Protein 6LPA (pdb70)

B-factor: mean 56.48, std 9.45, range [40.67, 90.72]

Foldseek 3Di:
DKAKFFAFDDQAWEFEAAQDPVVRCVPVVVCVVVRVPQWHWYFPVRCVRYDHFDQNGWFWWWFDVLTEIDIDGPNDDDPRTTTTITRTPHHGDIDMGHYDD/DKAWFWAFDDQAFEFEAAQDVVVRCVPCVVCVVVRVPQWHKDFPVSLVRYPHADQNGWFWWWFDVLTETDIDGPVDDDPRTTTTITGTPHHGDIGIGRYDD

Secondary structure (DSSP, 8-state):
--EEEEEE-SSSEEB--BSSHHHHHHHHHHHHHTTTTTEEEEETT-GGGEES--TTSEEEEEEE--EEEEEEETT---TTEEEEEEEB---EEEEEE-EE-/-EEEEEEE-SSSEEB--BSSHHHHHHHHHHHHHTTTTTEEEEEGGGGGGEES--TTSEEEEEEE--EEEEEEETT---TTEEEEEEEB---EEEEEEEEE-

Sequence (202 aa):
NQLTLAVASDQEISAHGYPTMSDAVEHFSSSASHGFKDCRFVAFGLQDIVIGVEPSDFVVALEGDILTAYIATFGARPRCLRGWLIPSNSNYVLEEFQVIFNQLTLAVASDQEISAHGYPTMSDAVEHFSSSASHGFKDCRFVAFGLQDIVIGVEPSDFVVALEGDILTAYIATFGARPRCLRGWLIPSNSNYVLEEFQVIF

Nearest PDB structures (foldseek):
  6lpa-assembly1_B  TM=1.010E+00  e=2.151E-20  Swine acute diarrhea syndrome coronavirus
  5xbc-assembly1_A  TM=9.714E-01  e=5.596E-12  Porcine epidemic diarrhea virus
  3zbd-assembly2_B  TM=8.710E-01  e=5.212E-07  Porcine transmissible gastroenteritis coronavirus strain Purdue
  6ivd-assembly2_B  TM=8.652E-01  e=8.257E-07  Transmissible gastroenteritis virus
  6ivc-assembly4_F  TM=8.708E-01  e=3.900E-06  Transmissible gastroenteritis virus

Radius of gyration: 17.44 Å; Cα contacts (8 Å, |Δi|>4): 503; chains: 2; bounding box: 33×36×49 Å

Solvent-accessible surface area: 10096 Å² total; per-residue (Å²): 112,109,31,66,2,12,28,17,64,46,160,105,4,76,10,90,16,18,62,38,27,75,45,0,68,118,69,6,67,57,5,46,89,134,37,11,172,75,0,19,14,2,34,96,50,90,40,136,36,17,76,59,17,99,85,18,14,1,0,7,2,0,6,17,138,121,17,29,10,25,27,7,4,16,30,5,97,9,102,49,11,102,0,0,1,0,5,8,144,11,96,105,75,111,78,108,39,87,1,87,153,116,103,38,84,2,12,26,16,60,48,168,104,3,91,8,91,12,26,60,48,32,59,44,0,67,128,86,9,60,60,6,51,86,120,35,9,179,64,1,12,19,2,30,76,68,105,49,130,26,19,92,53,14,106,89,20,16,0,0,7,3,0,6,14,135,117,21,24,13,22,33,8,4,20,32,5,92,9,105,44,16,112,0,0,1,0,6,8,141,13,101,107,74,110,75,128,35,85,2,86,131

Organism: NCBI:txid2032731

Structure (mmCIF, N/CA/C/O backbone):
data_6LPA
#
_entry.id   6LPA
#
_cell.length_a   54.831
_cell.length_b   60.371
_cell.length_c   84.005
_cell.angle_alpha   90.000
_cell.angle_beta   90.000
_cell.angle_gamma   90.000
#
_symmetry.space_group_name_H-M   'P 21 21 21'
#
loop_
_entity.id
_entity.type
_entity.pdbx_description
1 polymer 'sp1 protein'
2 water water
#
loop_
_atom_site.group_PDB
_atom_site.id
_atom_site.type_symbol
_atom_site.label_atom_id
_atom_site.label_alt_id
_atom_site.label_comp_id
_atom_site.label_asym_id
_atom_site.label_entity_id
_atom_site.label_seq_id
_atom_site.pdbx_PDB_ins_code
_atom_site.Cartn_x
_atom_site.Cartn_y
_atom_site.Cartn_z
_atom_site.occupancy
_atom_site.B_iso_or_equiv
_atom_site.auth_seq_id
_atom_site.auth_comp_id
_atom_site.auth_asym_id
_atom_site.auth_atom_id
_atom_site.pdbx_PDB_model_num
ATOM 1 N N . ASN A 1 4 ? 21.163 -19.870 -16.653 1.00 77.00 3 ASN A N 1
ATOM 2 C CA . ASN A 1 4 ? 20.589 -21.038 -17.315 1.00 76.85 3 ASN A CA 1
ATOM 3 C C . ASN A 1 4 ? 20.332 -22.179 -16.314 1.00 80.39 3 ASN A C 1
ATOM 4 O O . ASN A 1 4 ? 19.941 -23.286 -16.700 1.00 83.92 3 ASN A O 1
ATOM 9 N N . GLN A 1 5 ? 20.565 -21.895 -15.028 1.00 80.67 4 GLN A N 1
ATOM 10 C CA . GLN A 1 5 ? 20.238 -22.825 -13.941 1.00 72.88 4 GLN A CA 1
ATOM 11 C C . GLN A 1 5 ? 20.211 -21.990 -12.658 1.00 71.35 4 GLN A C 1
ATOM 12 O O . GLN A 1 5 ? 21.270 -21.652 -12.125 1.00 72.10 4 GLN A O 1
ATOM 18 N N . LEU A 1 6 ? 19.004 -21.670 -12.182 1.00 66.23 5 LEU A N 1
ATOM 19 C CA . LEU A 1 6 ? 18.802 -20.656 -11.150 1.00 63.03 5 LEU A CA 1
ATOM 20 C C . LEU A 1 6 ? 18.071 -21.232 -9.944 1.00 60.38 5 LEU A C 1
ATOM 21 O O . LEU A 1 6 ? 17.072 -21.946 -10.088 1.00 56.75 5 LEU A O 1
ATOM 26 N N . THR A 1 7 ? 18.557 -20.891 -8.756 1.00 57.58 6 THR A N 1
ATOM 27 C CA . THR A 1 7 ? 17.811 -21.128 -7.532 1.00 57.09 6 THR A CA 1
ATOM 28 C C . THR A 1 7 ? 17.032 -19.857 -7.206 1.00 54.52 6 THR A C 1
ATOM 29 O O . THR A 1 7 ? 17.620 -18.787 -7.002 1.00 54.32 6 THR A O 1
ATOM 33 N N . LEU A 1 8 ? 15.711 -19.971 -7.203 1.00 50.66 7 LEU A N 1
ATOM 34 C CA . LEU A 1 8 ? 14.815 -18.853 -6.958 1.00 49.15 7 LEU A CA 1
ATOM 35 C C . LEU A 1 8 ? 14.080 -19.043 -5.642 1.00 50.65 7 LEU A C 1
ATOM 36 O O . LEU A 1 8 ? 13.789 -20.170 -5.237 1.00 49.85 7 LEU A O 1
ATOM 41 N N . ALA A 1 9 ? 13.756 -17.926 -4.994 1.00 45.06 8 ALA A N 1
ATOM 42 C CA . ALA A 1 9 ? 12.971 -17.943 -3.773 1.00 43.59 8 ALA A CA 1
ATOM 43 C C . ALA A 1 9 ? 11.488 -17.950 -4.133 1.00 49.86 8 ALA A C 1
ATOM 44 O O . ALA A 1 9 ? 10.924 -16.915 -4.503 1.00 50.86 8 ALA A O 1
ATOM 46 N N . VAL A 1 10 ? 10.857 -19.111 -4.015 1.00 48.39 9 VAL A N 1
ATOM 47 C CA . VAL A 1 10 ? 9.455 -19.277 -4.381 1.00 48.12 9 VAL A CA 1
ATOM 48 C C . VAL A 1 10 ? 8.586 -18.896 -3.194 1.00 50.08 9 VAL A C 1
ATOM 49 O O . VAL A 1 10 ? 8.758 -19.427 -2.089 1.00 44.21 9 VAL A O 1
ATOM 53 N N . ALA A 1 11 ? 7.643 -17.982 -3.422 1.00 46.76 10 ALA A N 1
ATOM 54 C CA . ALA A 1 11 ? 6.841 -17.460 -2.330 1.00 46.70 10 ALA A CA 1
ATOM 55 C C . ALA A 1 11 ? 6.038 -18.582 -1.685 1.00 45.34 10 ALA A C 1
ATOM 56 O O . ALA A 1 11 ? 5.547 -19.481 -2.369 1.00 48.49 10 ALA A O 1
ATOM 58 N N . SER A 1 12 ? 5.927 -18.539 -0.348 1.00 48.09 11 SER A N 1
ATOM 59 C CA . SER A 1 12 ? 5.156 -19.555 0.356 1.00 48.19 11 SER A CA 1
ATOM 60 C C . SER A 1 12 ? 4.174 -18.972 1.370 1.00 51.69 11 SER A C 1
ATOM 61 O O . SER A 1 12 ? 3.509 -19.744 2.070 1.00 57.28 11 SER A O 1
ATOM 64 N N . ASP A 1 13 ? 4.053 -17.654 1.483 1.00 46.70 12 ASP A N 1
ATOM 65 C CA . ASP A 1 13 ? 3.105 -17.070 2.420 1.00 55.16 12 ASP A CA 1
ATOM 66 C C . ASP A 1 13 ? 1.675 -17.087 1.868 1.00 55.25 12 ASP A C 1
ATOM 67 O O . ASP A 1 13 ? 1.443 -17.102 0.653 1.00 48.70 12 ASP A O 1
ATOM 72 N N . GLN A 1 14 ? 0.712 -17.048 2.799 1.00 56.19 13 GLN A N 1
ATOM 73 C CA . GLN A 1 14 ? -0.692 -16.828 2.444 1.00 56.93 13 GLN A CA 1
ATOM 74 C C . GLN A 1 14 ? -0.882 -15.551 1.633 1.00 57.32 13 GLN A C 1
ATOM 75 O O . GLN A 1 14 ? -1.672 -15.517 0.679 1.00 59.42 13 GLN A O 1
ATOM 81 N N . GLU A 1 15 ? -0.212 -14.477 2.035 1.00 58.75 14 GLU A N 1
ATOM 82 C CA . GLU A 1 15 ? -0.250 -13.208 1.328 1.00 59.89 14 GLU A CA 1
ATOM 83 C C . GLU A 1 15 ? 1.175 -12.768 1.045 1.00 57.20 14 GLU A C 1
ATOM 84 O O . GLU A 1 15 ? 2.077 -12.986 1.859 1.00 59.91 14 GLU A O 1
ATOM 90 N N . ILE A 1 16 ? 1.372 -12.155 -0.114 1.00 51.71 15 ILE A N 1
ATOM 91 C CA . ILE A 1 16 ? 2.689 -11.753 -0.587 1.00 58.22 15 ILE A CA 1
ATOM 92 C C . ILE A 1 16 ? 2.627 -10.247 -0.751 1.00 57.16 15 ILE A C 1
ATOM 93 O O . ILE A 1 16 ? 1.953 -9.744 -1.658 1.00 54.16 15 ILE A O 1
ATOM 98 N N . SER A 1 17 ? 3.280 -9.520 0.146 1.00 51.84 16 SER A N 1
ATOM 99 C CA . SER A 1 17 ? 3.437 -8.089 -0.064 1.00 54.93 16 SER A CA 1
ATOM 100 C C . SER A 1 17 ? 4.620 -7.841 -0.999 1.00 53.23 16 SER A C 1
ATOM 101 O O . SER A 1 17 ? 5.717 -8.365 -0.773 1.00 51.04 16 SER A O 1
ATOM 104 N N . ALA A 1 18 ? 4.396 -7.060 -2.058 1.00 51.82 17 ALA A N 1
ATOM 105 C CA . ALA A 1 18 ? 5.372 -6.933 -3.130 1.00 47.90 17 ALA A CA 1
ATOM 106 C C . ALA A 1 18 ? 5.221 -5.570 -3.789 1.00 51.97 17 ALA A C 1
ATOM 107 O O . ALA A 1 18 ? 4.360 -4.769 -3.422 1.00 54.22 17 ALA A O 1
ATOM 109 N N . HIS A 1 19 ? 6.067 -5.314 -4.779 1.00 49.21 18 HIS A N 1
ATOM 110 C CA . HIS A 1 19 ? 5.950 -4.084 -5.546 1.00 52.34 18 HIS A CA 1
ATOM 111 C C . HIS A 1 19 ? 6.578 -4.282 -6.916 1.00 51.37 18 HIS A C 1
ATOM 112 O O . HIS A 1 19 ? 7.448 -5.140 -7.093 1.00 50.58 18 HIS A O 1
ATOM 119 N N . GLY A 1 20 ? 6.119 -3.478 -7.883 1.00 49.09 19 GLY A N 1
ATOM 120 C CA . GLY A 1 20 ? 6.732 -3.389 -9.195 1.00 46.62 19 GLY A CA 1
ATOM 121 C C . GLY A 1 20 ? 7.141 -1.965 -9.533 1.00 51.76 19 GLY A C 1
ATOM 122 O O . GLY A 1 20 ? 7.220 -1.115 -8.639 1.00 54.47 19 GLY A O 1
ATOM 123 N N . TYR A 1 21 ? 7.389 -1.688 -10.811 1.00 45.00 20 TYR A N 1
ATOM 124 C CA . TYR A 1 21 ? 7.965 -0.427 -11.253 1.00 52.38 20 TYR A CA 1
ATOM 125 C C . TYR A 1 21 ? 7.088 0.229 -12.320 1.00 53.97 20 TYR A C 1
ATOM 126 O O . TYR A 1 21 ? 6.460 -0.466 -13.121 1.00 53.36 20 TYR A O 1
ATOM 135 N N . PRO A 1 22 ? 7.037 1.570 -12.345 1.00 59.23 21 PRO A N 1
ATOM 136 C CA . PRO A 1 22 ? 6.024 2.241 -13.174 1.00 55.27 21 PRO A CA 1
ATOM 137 C C . PRO A 1 22 ? 6.391 2.395 -14.643 1.00 58.10 21 PRO A C 1
ATOM 138 O O . PRO A 1 22 ? 5.477 2.549 -15.469 1.00 61.63 21 PRO A O 1
ATOM 142 N N . THR A 1 23 ? 7.670 2.371 -15.008 1.00 56.46 22 THR A N 1
ATOM 143 C CA . THR A 1 23 ? 8.063 2.502 -16.401 1.00 56.82 22 THR A CA 1
ATOM 144 C C . THR A 1 23 ? 9.112 1.461 -16.746 1.00 60.87 22 THR A C 1
ATOM 145 O O . THR A 1 23 ? 9.838 0.975 -15.874 1.00 59.23 22 THR A O 1
ATOM 149 N N . MET A 1 24 ? 9.183 1.134 -18.040 1.00 58.37 23 MET A N 1
ATOM 150 C CA . MET A 1 24 ? 10.178 0.187 -18.520 1.00 61.59 23 MET A CA 1
ATOM 151 C C . MET A 1 24 ? 11.577 0.617 -18.111 1.00 61.50 23 MET A C 1
ATOM 152 O O . MET A 1 24 ? 12.367 -0.196 -17.619 1.00 58.68 23 MET A O 1
ATOM 157 N N . SER A 1 25 ? 11.889 1.902 -18.282 1.00 62.82 24 SER A N 1
ATOM 158 C CA . SER A 1 25 ? 13.225 2.394 -17.960 1.00 62.34 24 SER A CA 1
ATOM 159 C C . SER A 1 25 ? 13.575 2.134 -16.498 1.00 59.26 24 SER A C 1
ATOM 160 O O . SER A 1 25 ? 14.673 1.661 -16.183 1.00 62.12 24 SER A O 1
ATOM 163 N N . ASP A 1 26 ? 12.646 2.437 -15.590 1.00 63.75 25 ASP A N 1
ATOM 164 C CA . ASP A 1 26 ? 12.895 2.202 -14.171 1.00 60.79 25 ASP A CA 1
ATOM 165 C C . ASP A 1 26 ? 13.008 0.710 -13.863 1.00 62.23 25 ASP A C 1
ATOM 166 O O . ASP A 1 26 ? 13.844 0.301 -13.042 1.00 57.54 25 ASP A O 1
ATOM 171 N N . ALA A 1 27 ? 12.187 -0.117 -14.523 1.00 56.93 26 ALA A N 1
ATOM 172 C CA . ALA A 1 27 ? 12.235 -1.562 -14.303 1.00 56.47 26 ALA A CA 1
ATOM 173 C C .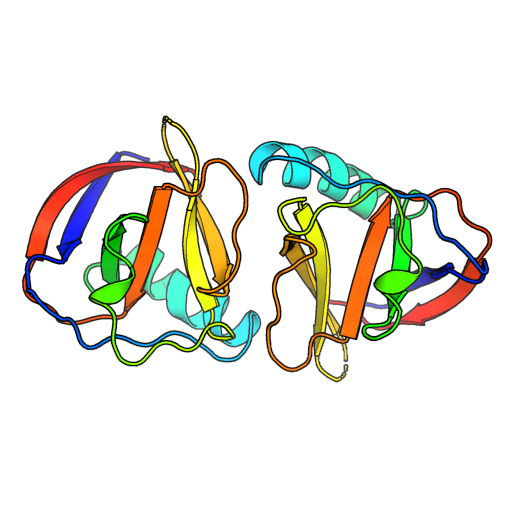 ALA A 1 27 ? 13.577 -2.148 -14.731 1.00 54.85 26 ALA A C 1
ATOM 174 O O . ALA A 1 27 ? 14.160 -2.993 -14.030 1.00 53.02 26 ALA A O 1
ATOM 176 N N . VAL A 1 28 ? 14.072 -1.733 -15.902 1.00 57.75 27 VAL A N 1
ATOM 177 C CA . VAL A 1 28 ? 15.348 -2.243 -16.398 1.00 55.69 27 VAL A CA 1
ATOM 178 C C . VAL A 1 28 ? 16.441 -2.003 -15.367 1.00 57.57 27 VAL A C 1
ATOM 179 O O . VAL A 1 28 ? 17.234 -2.897 -15.060 1.00 59.03 27 VAL A O 1
ATOM 183 N N . GLU A 1 29 ? 16.457 -0.805 -14.779 1.00 59.74 28 GLU A N 1
ATOM 184 C CA . GLU A 1 29 ? 17.499 -0.450 -13.817 1.00 62.27 28 GLU A CA 1
ATOM 185 C C . GLU A 1 29 ? 17.482 -1.376 -12.601 1.00 59.51 28 GLU A C 1
ATOM 186 O O . GLU A 1 29 ? 18.516 -1.934 -12.223 1.00 56.13 28 GLU A O 1
ATOM 192 N N . HIS A 1 30 ? 16.323 -1.542 -11.974 0.00 59.34 29 HIS A N 1
ATOM 193 C CA . HIS A 1 30 ? 16.255 -2.343 -10.755 0.00 58.46 29 HIS A CA 1
ATOM 194 C C . HIS A 1 30 ? 16.529 -3.810 -11.040 0.00 56.61 29 HIS A C 1
ATOM 195 O O . HIS A 1 30 ? 17.411 -4.424 -10.427 0.00 56.14 29 HIS A O 1
ATOM 202 N N . PHE A 1 31 ? 15.759 -4.395 -11.956 0.00 55.47 30 PHE A N 1
ATOM 203 C CA . PHE A 1 31 ? 15.894 -5.812 -12.256 0.00 54.41 30 PHE A CA 1
ATOM 204 C C . PHE A 1 31 ? 17.274 -6.150 -12.780 0.00 54.79 30 PHE A C 1
ATOM 205 O O . PHE A 1 31 ? 17.779 -7.251 -12.531 0.00 54.20 30 PHE A O 1
ATOM 213 N N . SER A 1 32 ? 17.892 -5.231 -13.518 1.00 51.76 31 SER A N 1
ATOM 214 C CA . SER A 1 32 ? 19.277 -5.445 -13.919 1.00 59.21 31 SER A CA 1
ATOM 215 C C . SER A 1 32 ? 20.152 -5.643 -12.691 1.00 54.38 31 SER A C 1
ATOM 216 O O . SER A 1 32 ? 20.926 -6.600 -12.617 1.00 52.23 31 SER A O 1
ATOM 219 N N . SER A 1 33 ? 19.997 -4.780 -11.682 1.00 54.90 32 SER A N 1
ATOM 220 C CA . SER A 1 33 ? 20.755 -5.016 -10.458 1.00 54.53 32 SER A CA 1
ATOM 221 C C . SER A 1 33 ? 20.237 -6.248 -9.730 1.00 55.26 32 SER A C 1
ATOM 222 O O . SER A 1 33 ? 21.028 -7.002 -9.143 1.00 53.66 32 SER A O 1
ATOM 225 N N . SER A 1 34 ? 18.931 -6.505 -9.799 1.00 53.03 33 SER A N 1
ATOM 226 C CA . SER A 1 34 ? 18.426 -7.699 -9.136 1.00 53.49 33 SER A CA 1
ATOM 227 C C . SER A 1 34 ? 18.967 -8.957 -9.815 1.00 53.38 33 SER A C 1
ATOM 228 O O . SER A 1 34 ? 19.326 -9.925 -9.139 1.00 52.69 33 SER A O 1
ATOM 231 N N . ALA A 1 35 ? 19.064 -8.947 -11.151 1.00 53.57 34 ALA A N 1
ATOM 232 C CA . ALA A 1 35 ? 19.606 -10.095 -11.881 1.00 53.36 34 ALA A CA 1
ATOM 233 C C . ALA A 1 35 ? 21.052 -10.375 -11.500 1.00 51.28 34 ALA A C 1
ATOM 234 O O . ALA A 1 35 ? 21.442 -11.530 -11.312 1.00 55.20 34 ALA A O 1
ATOM 236 N N . SER A 1 36 ? 21.861 -9.333 -11.376 1.00 52.48 35 SER A N 1
ATOM 237 C CA . SER A 1 36 ? 23.262 -9.518 -11.034 1.00 56.84 35 SER A CA 1
ATOM 238 C C . SER A 1 36 ? 23.463 -9.873 -9.568 1.00 54.92 35 SER A C 1
ATOM 239 O O . SER A 1 36 ? 24.587 -10.168 -9.166 1.00 54.31 35 SER A O 1
ATOM 242 N N . HIS A 1 37 ? 22.406 -9.854 -8.760 1.00 54.62 36 HIS A N 1
ATOM 243 C CA . HIS A 1 37 ? 22.480 -10.322 -7.387 1.00 49.34 36 HIS A CA 1
ATOM 244 C C . HIS A 1 37 ? 21.607 -11.560 -7.193 1.00 53.39 36 HIS A C 1
ATOM 245 O O . HIS A 1 37 ? 21.072 -11.790 -6.101 1.00 54.40 36 HIS A O 1
ATOM 252 N N . GLY A 1 38 ? 21.424 -12.331 -8.274 1.00 52.91 37 GLY A N 1
ATOM 253 C CA . GLY A 1 38 ? 20.716 -13.604 -8.260 1.00 51.49 37 GLY A CA 1
ATOM 254 C C . GLY A 1 38 ? 19.231 -13.533 -7.966 1.00 53.30 37 GLY A C 1
ATOM 255 O O . GLY A 1 38 ? 18.629 -14.557 -7.625 1.00 54.93 37 GLY A O 1
ATOM 256 N N . PHE A 1 39 ? 18.614 -12.357 -8.098 1.00 50.79 38 PHE A N 1
ATOM 257 C CA . PHE A 1 39 ? 17.182 -12.169 -7.810 1.00 54.37 38 PHE A CA 1
ATOM 258 C C . PHE A 1 39 ? 16.842 -12.453 -6.350 1.00 51.58 38 PHE A C 1
ATOM 259 O O . PHE A 1 39 ? 15.701 -12.794 -6.031 1.00 52.34 38 PHE A O 1
ATOM 267 N N . LYS A 1 40 ? 17.807 -12.287 -5.437 1.00 48.16 39 LYS A N 1
ATOM 268 C CA . LYS A 1 40 ? 17.529 -12.561 -4.028 1.00 50.42 39 LYS A CA 1
ATOM 269 C C . LYS A 1 40 ? 16.500 -11.598 -3.439 1.00 48.88 39 LYS A C 1
ATOM 270 O O . LYS A 1 40 ? 15.837 -11.952 -2.459 1.00 48.54 39 LYS A O 1
ATOM 276 N N . ASP A 1 41 ? 16.343 -10.401 -4.005 1.00 46.64 40 ASP A N 1
ATOM 277 C CA . ASP A 1 41 ? 15.333 -9.456 -3.522 1.00 51.03 40 ASP A CA 1
ATOM 278 C C . ASP A 1 41 ? 13.946 -9.727 -4.102 1.00 45.15 40 ASP A C 1
ATOM 279 O O . ASP A 1 41 ? 13.022 -8.945 -3.861 1.00 47.04 40 ASP A O 1
ATOM 284 N N . CYS A 1 42 ? 13.786 -10.816 -4.848 1.00 48.70 41 CYS A N 1
ATOM 285 C CA . CYS A 1 42 ? 12.592 -11.107 -5.626 1.00 48.23 41 CYS A CA 1
ATOM 286 C C . CYS A 1 42 ? 12.020 -12.464 -5.200 1.00 49.97 41 CYS A C 1
ATOM 287 O O . CYS A 1 42 ? 12.762 -13.349 -4.758 1.00 42.74 41 CYS A O 1
ATOM 290 N N . ARG A 1 43 ? 10.697 -12.643 -5.380 1.00 43.29 42 ARG A N 1
ATOM 291 C CA . ARG A 1 43 ? 10.017 -13.905 -5.109 1.00 44.46 42 ARG A CA 1
ATOM 292 C C . ARG A 1 43 ? 9.344 -14.411 -6.374 1.00 46.30 42 ARG A C 1
ATOM 293 O O . ARG A 1 43 ? 8.764 -13.632 -7.130 1.00 47.81 42 ARG A O 1
ATOM 301 N N . PHE A 1 44 ? 9.440 -15.718 -6.617 1.00 45.16 43 PHE A N 1
ATOM 302 C CA . PHE A 1 44 ? 8.741 -16.306 -7.745 1.00 46.56 43 PHE A CA 1
ATOM 303 C C . PHE A 1 44 ? 7.294 -16.596 -7.367 1.00 50.70 43 PHE A C 1
ATOM 304 O O . PHE A 1 44 ? 7.025 -17.278 -6.374 1.00 44.97 43 PHE A O 1
ATOM 312 N N . VAL A 1 45 ? 6.369 -16.126 -8.191 1.00 47.46 44 VAL A N 1
ATOM 313 C CA . VAL A 1 45 ? 4.950 -16.278 -7.949 1.00 46.39 44 VAL A CA 1
ATOM 314 C C . VAL A 1 45 ? 4.408 -17.004 -9.164 1.00 47.61 44 VAL A C 1
ATOM 315 O O . VAL A 1 45 ? 4.474 -16.483 -10.284 1.00 45.82 44 VAL A O 1
ATOM 319 N N . ALA A 1 46 ? 3.909 -18.218 -8.954 1.00 43.64 45 ALA A N 1
ATOM 320 C CA . ALA A 1 46 ? 3.379 -19.010 -10.051 1.00 45.91 45 ALA A CA 1
ATOM 321 C C . ALA A 1 46 ? 2.140 -18.343 -10.642 1.00 46.46 45 ALA A C 1
ATOM 322 O O . ALA A 1 46 ? 1.381 -17.655 -9.950 1.00 46.91 45 ALA A O 1
ATOM 324 N N . PHE A 1 47 ? 1.933 -18.550 -11.935 1.00 47.09 46 PHE A N 1
ATOM 325 C CA . PHE A 1 47 ? 0.689 -18.107 -12.539 1.00 49.18 46 PHE A CA 1
ATOM 326 C C . PHE A 1 47 ? -0.464 -18.890 -11.927 1.00 51.59 46 PHE A C 1
ATOM 327 O O . PHE A 1 47 ? -0.396 -20.119 -11.797 1.00 48.78 46 PHE A O 1
ATOM 335 N N . GLY A 1 48 ? -1.529 -18.178 -11.571 1.00 44.67 47 GLY A N 1
ATOM 336 C CA . GLY A 1 48 ? -2.613 -18.736 -10.797 1.00 51.85 47 GLY A CA 1
ATOM 337 C C . GLY A 1 48 ? -2.634 -18.257 -9.369 1.00 57.63 47 GLY A C 1
ATOM 338 O O . GLY A 1 48 ? -3.685 -18.329 -8.720 1.00 61.23 47 GLY A O 1
ATOM 339 N N . LEU A 1 49 ? -1.507 -17.734 -8.873 1.00 53.83 48 LEU A N 1
ATOM 340 C CA .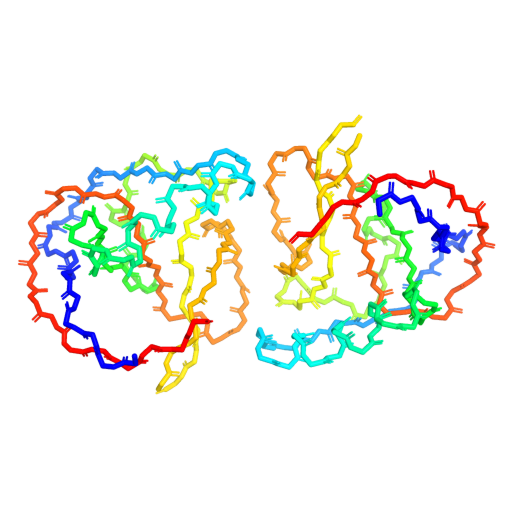 LEU A 1 49 ? -1.397 -17.226 -7.515 1.00 50.36 48 LEU A CA 1
ATOM 341 C C . LEU A 1 49 ? -1.261 -15.709 -7.467 1.00 53.00 48 LEU A C 1
ATOM 342 O O . LEU A 1 49 ? -0.924 -15.162 -6.420 1.00 53.29 48 LEU A O 1
ATOM 347 N N . GLN A 1 50 ? -1.540 -15.002 -8.566 1.00 50.34 49 GLN A N 1
ATOM 348 C CA . GLN A 1 50 ? -1.390 -13.553 -8.526 1.00 48.67 49 GLN A CA 1
ATOM 349 C C . GLN A 1 50 ? -2.318 -12.924 -7.508 1.00 51.48 49 GLN A C 1
ATOM 350 O O . GLN A 1 50 ? -2.049 -11.814 -7.042 1.00 52.82 49 GLN A O 1
ATOM 356 N N . ASP A 1 51 ? -3.397 -13.607 -7.133 1.00 53.42 50 ASP A N 1
ATOM 357 C CA . ASP A 1 51 ? -4.265 -13.004 -6.137 1.00 56.78 50 ASP A CA 1
ATOM 358 C C . ASP A 1 51 ? -3.645 -13.056 -4.733 1.00 58.08 50 ASP A C 1
ATOM 359 O O . ASP A 1 51 ? -4.190 -12.427 -3.825 1.00 57.19 50 ASP A O 1
ATOM 364 N N . ILE A 1 52 ? -2.507 -13.751 -4.552 1.00 60.46 51 ILE A N 1
ATOM 365 C CA . ILE A 1 52 ? -1.714 -13.645 -3.320 1.00 60.44 51 ILE A CA 1
ATOM 366 C C . ILE A 1 52 ? -1.079 -12.289 -3.188 1.00 53.05 51 ILE A C 1
ATOM 367 O O . ILE A 1 52 ? -0.780 -11.845 -2.075 1.00 56.45 51 ILE A O 1
ATOM 372 N N . VAL A 1 53 ? -0.739 -11.676 -4.306 1.00 53.19 52 VAL A N 1
ATOM 373 C CA . VAL A 1 53 ? 0.121 -10.501 -4.317 1.00 55.02 52 VAL A CA 1
ATOM 374 C C . VAL A 1 53 ? -0.692 -9.270 -3.943 1.00 55.97 52 VAL A C 1
ATOM 375 O O . VAL A 1 53 ? -1.737 -8.995 -4.541 1.00 56.10 52 VAL A O 1
ATOM 379 N N . ILE A 1 54 ? -0.201 -8.512 -2.969 1.00 51.08 53 ILE A N 1
ATOM 380 C CA . ILE A 1 54 ? -0.719 -7.190 -2.663 1.00 51.32 53 ILE A CA 1
ATOM 381 C C . ILE A 1 54 ? 0.419 -6.211 -2.901 1.00 54.96 53 ILE A C 1
ATOM 382 O O . ILE A 1 54 ? 1.585 -6.541 -2.654 1.00 54.30 53 ILE A O 1
ATOM 387 N N . GLY A 1 55 ? 0.087 -5.051 -3.474 1.00 47.35 54 GLY A N 1
ATOM 388 C CA . GLY A 1 55 ? 1.044 -3.998 -3.757 1.00 48.82 54 GLY A CA 1
ATOM 389 C C . GLY A 1 55 ? 1.479 -3.867 -5.202 1.00 48.04 54 GLY A C 1
ATOM 390 O O . GLY A 1 55 ? 2.290 -2.981 -5.509 1.00 53.21 54 GLY A O 1
ATOM 391 N N . VAL A 1 56 ? 1.004 -4.724 -6.101 1.00 48.68 55 VAL A N 1
ATOM 392 C CA . VAL A 1 56 ? 1.456 -4.710 -7.494 1.00 50.97 55 VAL A CA 1
ATOM 393 C C . VAL A 1 56 ? 0.246 -4.531 -8.407 1.00 54.13 55 VAL A C 1
ATOM 394 O O . VAL A 1 56 ? -0.643 -5.395 -8.453 1.00 52.49 55 VAL A O 1
ATOM 398 N N . GLU A 1 57 ? 0.222 -3.409 -9.137 1.00 53.07 56 GLU A N 1
ATOM 399 C CA . GLU A 1 57 ? -0.853 -3.082 -10.063 1.00 54.03 56 GLU A CA 1
ATOM 400 C C . GLU A 1 57 ? -0.655 -3.806 -11.389 1.00 55.11 56 GLU A C 1
ATOM 401 O O . GLU A 1 57 ? 0.479 -4.149 -11.757 1.00 49.89 56 GLU A O 1
ATOM 407 N N . PRO A 1 58 ? -1.742 -4.026 -12.144 1.00 54.42 57 PRO A N 1
ATOM 408 C CA . PRO A 1 58 ? -1.592 -4.636 -13.475 1.00 50.95 57 PRO A CA 1
ATOM 409 C C . PRO A 1 58 ? -0.659 -3.860 -14.395 1.00 53.07 57 PRO A C 1
ATOM 410 O O . PRO A 1 58 ? 0.010 -4.461 -15.246 1.00 47.35 57 PRO A O 1
ATOM 414 N N . SER A 1 59 ? -0.579 -2.540 -14.240 1.00 49.05 58 SER A N 1
ATOM 415 C CA . SER A 1 59 ? 0.329 -1.734 -15.047 1.00 49.51 58 SER A CA 1
ATOM 416 C C . SER A 1 59 ? 1.776 -1.794 -14.567 1.00 49.78 58 SER A C 1
ATOM 417 O O . SER A 1 59 ? 2.669 -1.313 -15.275 1.00 50.82 58 SER A O 1
ATOM 420 N N . ASP A 1 60 ? 2.038 -2.352 -13.389 1.00 52.39 59 ASP A N 1
ATOM 421 C CA . ASP A 1 60 ? 3.396 -2.334 -12.854 1.00 50.52 59 ASP A CA 1
ATOM 422 C C . ASP A 1 60 ? 4.272 -3.348 -13.577 1.00 48.79 59 ASP A C 1
ATOM 423 O O . ASP A 1 60 ? 3.838 -4.458 -13.893 1.00 50.42 59 ASP A O 1
ATOM 428 N N . PHE A 1 61 ? 5.515 -2.966 -13.822 1.00 45.61 60 PHE A N 1
ATOM 429 C CA . PHE A 1 61 ? 6.463 -3.854 -14.470 1.00 50.69 60 PHE A CA 1
ATOM 430 C C . PHE A 1 61 ? 7.092 -4.800 -13.457 1.00 49.54 60 PHE A C 1
ATOM 431 O O . PHE A 1 61 ? 7.573 -4.374 -12.401 1.00 46.85 60 PHE A O 1
ATOM 439 N N . VAL A 1 62 ? 7.065 -6.087 -13.779 1.00 50.64 61 VAL A N 1
ATOM 440 C CA . VAL A 1 62 ? 7.776 -7.111 -13.023 1.00 49.64 61 VAL A CA 1
ATOM 441 C C . VAL A 1 62 ? 8.576 -7.931 -14.031 1.00 52.43 61 VAL A C 1
ATOM 442 O O . VAL A 1 62 ? 8.631 -7.578 -15.217 1.00 48.66 61 VAL A O 1
ATOM 446 N N . VAL A 1 63 ? 9.232 -9.005 -13.579 1.00 47.98 62 VAL A N 1
ATOM 447 C CA . VAL A 1 63 ? 9.845 -9.975 -14.482 1.00 45.43 62 VAL A CA 1
ATOM 448 C C . VAL A 1 63 ? 8.844 -11.094 -14.699 1.00 47.91 62 VAL A C 1
ATOM 449 O O . VAL A 1 63 ? 8.287 -11.633 -13.732 1.00 46.94 62 VAL A O 1
ATOM 453 N N . ALA A 1 64 ? 8.568 -11.404 -15.960 1.00 46.62 63 ALA A N 1
ATOM 454 C CA . ALA A 1 64 ? 7.703 -12.515 -16.325 1.00 50.19 63 ALA A CA 1
ATOM 455 C C . ALA A 1 64 ? 8.572 -13.676 -16.790 1.00 49.09 63 ALA A C 1
ATOM 456 O O . ALA A 1 64 ? 9.702 -13.484 -17.237 1.00 49.94 63 ALA A O 1
ATOM 458 N N . LEU A 1 65 ? 8.037 -14.889 -16.656 1.00 48.83 64 LEU A N 1
ATOM 459 C CA . LEU A 1 65 ? 8.726 -16.107 -17.087 1.00 50.85 64 LEU A CA 1
ATOM 460 C C . LEU A 1 65 ? 7.743 -16.968 -17.859 1.00 49.41 64 LEU A C 1
ATOM 461 O O . LEU A 1 65 ? 6.715 -17.375 -17.310 1.00 50.48 64 LEU A O 1
ATOM 466 N N . GLU A 1 66 ? 8.046 -17.238 -19.126 1.00 51.33 65 GLU A N 1
ATOM 467 C CA . GLU A 1 66 ? 7.197 -18.067 -19.969 1.00 50.75 65 GLU A CA 1
ATOM 468 C C . GLU A 1 66 ? 8.023 -19.195 -20.568 1.00 52.20 65 GLU A C 1
ATOM 469 O O . GLU A 1 66 ? 9.239 -19.061 -20.747 1.00 52.28 65 GLU A O 1
ATOM 475 N N . GLY A 1 67 ? 7.357 -20.302 -20.889 1.00 48.45 66 GLY A N 1
ATOM 476 C CA . GLY A 1 67 ? 8.018 -21.439 -21.497 1.00 54.68 66 GLY A CA 1
ATOM 477 C C . GLY A 1 67 ? 7.445 -22.729 -20.953 1.00 54.95 66 GLY A C 1
ATOM 478 O O . GLY A 1 67 ? 6.310 -22.763 -20.482 1.00 55.31 66 GLY A O 1
ATOM 479 N N . ASP A 1 68 ? 8.233 -23.793 -20.997 0.00 57.64 67 ASP A N 1
ATOM 480 C CA . ASP A 1 68 ? 7.714 -25.094 -20.600 0.00 58.71 67 ASP A CA 1
ATOM 481 C C . ASP A 1 68 ? 8.676 -25.840 -19.682 0.00 58.41 67 ASP A C 1
ATOM 482 O O . ASP A 1 68 ? 8.440 -26.996 -19.331 0.00 57.96 67 ASP A O 1
ATOM 487 N N . ILE A 1 70 ? 11.827 -25.375 -19.515 1.00 51.11 69 ILE A N 1
ATOM 488 C CA . ILE A 1 70 ? 12.773 -24.274 -19.726 1.00 59.88 69 ILE A CA 1
ATOM 489 C C . ILE A 1 70 ? 12.064 -22.921 -19.910 1.00 64.13 69 ILE A C 1
ATOM 490 O O . ILE A 1 70 ? 11.203 -22.775 -20.786 1.00 64.37 69 ILE A O 1
ATOM 495 N N . LEU A 1 71 ? 12.454 -21.934 -19.103 1.00 59.21 70 LEU A N 1
ATOM 496 C CA . LEU A 1 71 ? 11.779 -20.645 -19.022 1.00 58.17 70 LEU A CA 1
ATOM 497 C C . LEU A 1 71 ? 12.632 -19.545 -19.636 1.00 57.57 70 LEU A C 1
ATOM 498 O O . LEU A 1 71 ? 13.861 -19.555 -19.533 1.00 61.07 70 LEU A O 1
ATOM 503 N N . THR A 1 72 ? 11.977 -18.572 -20.252 1.00 52.65 71 THR A N 1
ATOM 504 C CA . THR A 1 72 ? 12.653 -17.332 -20.597 1.00 54.90 71 THR A CA 1
ATOM 505 C C . THR A 1 72 ? 12.034 -16.174 -19.817 1.00 54.19 71 THR A C 1
ATOM 506 O O . THR A 1 72 ? 10.806 -16.063 -19.690 1.00 50.82 71 THR A O 1
ATOM 510 N N . ALA A 1 73 ? 12.905 -15.338 -19.265 1.00 51.87 72 ALA A N 1
ATOM 511 C CA . ALA A 1 73 ? 12.522 -14.253 -18.380 1.00 52.21 72 ALA A CA 1
ATOM 512 C C . ALA A 1 73 ? 12.670 -12.920 -19.099 1.00 53.34 72 ALA A C 1
ATOM 513 O O . ALA A 1 73 ? 13.638 -12.709 -19.834 1.00 49.66 72 ALA A O 1
ATOM 515 N N . TYR A 1 74 ? 11.714 -12.019 -18.879 1.00 46.82 73 TYR A N 1
ATOM 516 C CA . TYR A 1 74 ? 11.763 -10.706 -19.507 1.00 48.78 73 TYR A CA 1
ATOM 517 C C . TYR A 1 74 ? 10.917 -9.766 -18.670 1.00 51.58 73 TYR A C 1
ATOM 518 O O . TYR A 1 74 ? 10.135 -10.199 -17.824 1.00 50.02 73 TYR A O 1
ATOM 527 N N . ILE A 1 75 ? 11.076 -8.481 -18.916 1.00 52.06 74 ILE A N 1
ATOM 528 C CA . ILE A 1 75 ? 10.331 -7.463 -18.187 1.00 51.36 74 ILE A CA 1
ATOM 529 C C . ILE A 1 75 ? 8.995 -7.249 -18.881 1.00 50.82 74 ILE A C 1
ATOM 530 O O . ILE A 1 75 ? 8.928 -7.156 -20.109 1.00 50.13 74 ILE A O 1
ATOM 535 N N . ALA A 1 76 ? 7.925 -7.212 -18.091 1.00 47.26 75 ALA A N 1
ATOM 536 C CA . ALA A 1 76 ? 6.551 -7.142 -18.579 1.00 50.93 75 ALA A CA 1
ATOM 537 C C . ALA A 1 76 ? 5.664 -6.627 -17.453 1.00 51.04 75 ALA A C 1
ATOM 538 O O . ALA A 1 76 ? 6.026 -6.707 -16.272 1.00 48.69 75 ALA A O 1
ATOM 540 N N . THR A 1 77 ? 4.505 -6.072 -17.820 1.00 47.61 76 THR A N 1
ATOM 541 C CA . THR A 1 77 ? 3.553 -5.672 -16.793 1.00 49.97 76 THR A CA 1
ATOM 542 C C . THR A 1 77 ? 3.004 -6.906 -16.094 1.00 49.43 76 THR A C 1
ATOM 543 O O . THR A 1 77 ? 2.861 -7.971 -16.701 1.00 45.58 76 THR A O 1
ATOM 547 N N . PHE A 1 78 ? 2.660 -6.733 -14.810 1.00 43.36 77 PHE A N 1
ATOM 548 C CA . PHE A 1 78 ? 2.096 -7.822 -14.018 1.00 45.80 77 PHE A CA 1
ATOM 549 C C . PHE A 1 78 ? 0.801 -8.333 -14.641 1.00 50.43 77 PHE A C 1
ATOM 550 O O . PHE A 1 78 ? 0.498 -9.533 -14.565 1.00 46.72 77 PHE A O 1
ATOM 558 N N . GLY A 1 79 ? 0.048 -7.442 -15.300 1.00 47.77 78 GLY A N 1
ATOM 559 C CA . GLY A 1 79 ? -1.213 -7.792 -15.928 1.00 47.97 78 GLY A CA 1
ATOM 560 C C . GLY A 1 79 ? -1.112 -8.420 -17.312 1.00 48.96 78 GLY A C 1
ATOM 561 O O . GLY A 1 79 ? -2.101 -8.977 -17.793 1.00 51.67 78 GLY A O 1
ATOM 562 N N . ALA A 1 80 ? 0.049 -8.366 -17.958 1.00 48.90 79 ALA A N 1
ATOM 563 C CA . ALA A 1 80 ? 0.158 -8.976 -19.281 1.00 50.27 79 ALA A CA 1
ATOM 564 C C . ALA A 1 80 ? -0.070 -10.486 -19.215 1.00 51.35 79 ALA A C 1
ATOM 565 O O . ALA A 1 80 ? 0.286 -11.154 -18.237 1.00 47.42 79 ALA A O 1
ATOM 567 N N . ARG A 1 81 ? -0.659 -11.025 -20.281 1.00 51.69 80 ARG A N 1
ATOM 568 C CA . ARG A 1 81 ? -1.061 -12.431 -20.348 1.00 50.73 80 ARG A CA 1
ATOM 569 C C . ARG A 1 81 ? -0.662 -13.058 -21.682 1.00 52.64 80 ARG A C 1
ATOM 570 O O . ARG A 1 81 ? -1.515 -13.332 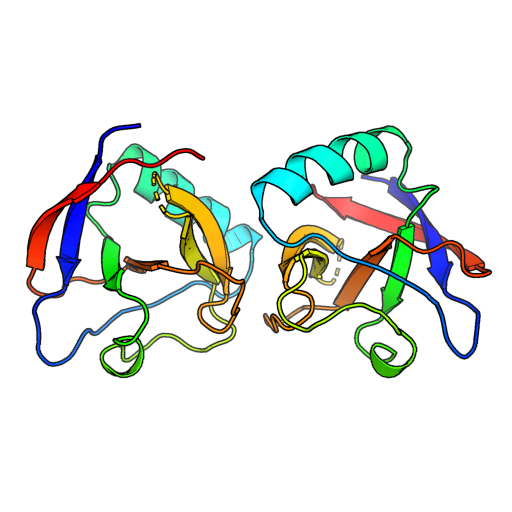-22.535 1.00 52.12 80 ARG A O 1
ATOM 578 N N . PRO A 1 82 ? 0.622 -13.350 -21.883 1.00 54.18 81 PRO A N 1
ATOM 579 C CA . PRO A 1 82 ? 1.011 -14.179 -23.022 1.00 52.43 81 PRO A CA 1
ATOM 580 C C . PRO A 1 82 ? 0.721 -15.643 -22.737 1.00 55.86 81 PRO A C 1
ATOM 581 O O . PRO A 1 82 ? 0.574 -16.077 -21.587 1.00 57.42 81 PRO A O 1
ATOM 585 N N . ARG A 1 83 ? 0.634 -16.413 -23.814 1.00 52.97 82 ARG A N 1
ATOM 586 C CA . ARG A 1 83 ? 0.507 -17.850 -23.657 1.00 58.87 82 ARG A CA 1
ATOM 587 C C . ARG A 1 83 ? 1.764 -18.404 -22.993 1.00 59.20 82 ARG A C 1
ATOM 588 O O . ARG A 1 83 ? 2.860 -17.844 -23.118 1.00 60.44 82 ARG A O 1
ATOM 596 N N . CYS A 1 84 ? 1.593 -19.489 -22.248 1.00 61.04 83 CYS A N 1
ATOM 597 C CA . CYS A 1 84 ? 2.712 -20.155 -21.583 1.00 59.22 83 CYS A CA 1
ATOM 598 C C . CYS A 1 84 ? 3.322 -19.299 -20.483 1.00 57.24 83 CYS A C 1
ATOM 599 O O . CYS A 1 84 ? 4.436 -19.584 -20.030 1.00 54.78 83 CYS A O 1
ATOM 602 N N . LEU A 1 85 ? 2.634 -18.242 -20.047 1.00 48.94 84 LEU A N 1
ATOM 603 C CA . LEU A 1 85 ? 3.097 -17.517 -18.871 1.00 50.79 84 LEU A CA 1
ATOM 604 C C . LEU A 1 85 ? 3.081 -18.460 -17.670 1.00 46.74 84 LEU A C 1
ATOM 605 O O . LEU A 1 85 ? 2.040 -19.020 -17.322 1.00 49.62 84 LEU A O 1
ATOM 610 N N . ARG A 1 86 ? 4.234 -18.646 -17.042 1.00 45.63 85 ARG A N 1
ATOM 611 C CA . ARG A 1 86 ? 4.336 -19.569 -15.914 1.00 49.12 85 ARG A CA 1
ATOM 612 C C . ARG A 1 86 ? 4.403 -18.873 -14.567 1.00 48.89 85 ARG A C 1
ATOM 613 O O . ARG A 1 86 ? 4.154 -19.510 -13.539 1.00 48.17 85 ARG A O 1
ATOM 621 N N . GLY A 1 87 ? 4.737 -17.595 -14.539 1.00 47.13 86 GLY A N 1
ATOM 622 C CA . GLY A 1 87 ? 4.823 -16.903 -13.276 1.00 46.94 86 GLY A CA 1
ATOM 623 C C . GLY A 1 87 ? 5.713 -15.684 -13.404 1.00 47.23 86 GLY A C 1
ATOM 624 O O . GLY A 1 87 ? 6.129 -15.313 -14.497 1.00 49.18 86 GLY A O 1
ATOM 625 N N . TRP A 1 88 ? 5.979 -15.068 -12.255 1.00 44.43 87 TRP A N 1
ATOM 626 C CA . TRP A 1 88 ? 6.734 -13.824 -12.221 1.00 45.98 87 TRP A CA 1
ATOM 627 C C . TRP A 1 88 ? 7.767 -13.872 -11.105 1.00 45.21 87 TRP A C 1
ATOM 628 O O . TRP A 1 88 ? 7.618 -14.599 -10.121 1.00 45.41 87 TRP A O 1
ATOM 639 N N . LEU A 1 89 ? 8.806 -13.057 -11.259 1.00 43.20 88 LEU A N 1
ATOM 640 C CA . LEU A 1 89 ? 9.705 -12.699 -10.169 1.00 46.00 88 LEU A CA 1
ATOM 641 C C . LEU A 1 89 ? 9.396 -11.257 -9.811 1.00 46.80 88 LEU A C 1
ATOM 642 O O . LEU A 1 89 ? 9.462 -10.374 -10.676 1.00 44.68 88 LEU A O 1
ATOM 647 N N . ILE A 1 90 ? 9.042 -11.029 -8.551 1.00 46.15 89 ILE A N 1
ATOM 648 C CA . ILE A 1 90 ? 8.536 -9.747 -8.081 1.00 45.03 89 ILE A CA 1
ATOM 649 C C . ILE A 1 90 ? 9.274 -9.370 -6.808 1.00 45.46 89 ILE A C 1
ATOM 650 O O . ILE A 1 90 ? 9.371 -10.196 -5.882 1.00 42.80 89 ILE A O 1
ATOM 655 N N . PRO A 1 91 ? 9.759 -8.135 -6.696 1.00 43.08 90 PRO A N 1
ATOM 656 C CA . PRO A 1 91 ? 10.407 -7.708 -5.446 1.00 49.21 90 PRO A CA 1
ATOM 657 C C . PRO A 1 91 ? 9.466 -7.917 -4.271 1.00 49.21 90 PRO A C 1
ATOM 658 O O . PRO A 1 91 ? 8.330 -7.430 -4.262 1.00 47.19 90 PRO A O 1
ATOM 662 N N . SER A 1 92 ? 9.934 -8.694 -3.297 1.00 45.26 91 SER A N 1
ATOM 663 C CA . SER A 1 92 ? 9.132 -9.054 -2.139 1.00 46.33 91 SER A CA 1
ATOM 664 C C . SER A 1 92 ? 10.037 -9.654 -1.076 1.00 47.58 91 SER A C 1
ATOM 665 O O . SER A 1 92 ? 11.019 -10.333 -1.393 1.00 45.50 91 SER A O 1
ATOM 668 N N . ASN A 1 93 ? 9.684 -9.409 0.183 1.00 45.78 92 ASN A N 1
ATOM 669 C CA . ASN A 1 93 ? 10.333 -10.030 1.330 1.00 47.10 92 ASN A CA 1
ATOM 670 C C . ASN A 1 93 ? 9.512 -11.175 1.933 1.00 49.84 92 ASN A C 1
ATOM 671 O O . ASN A 1 93 ? 9.684 -11.490 3.115 1.00 49.59 92 ASN A O 1
ATOM 676 N N . SER A 1 94 ? 8.627 -11.809 1.158 1.00 48.26 93 SER A N 1
ATOM 677 C CA . SER A 1 94 ? 7.793 -12.867 1.723 1.00 45.28 93 SER A CA 1
ATOM 678 C C . SER A 1 94 ? 8.625 -14.092 2.108 1.00 50.38 93 SER A C 1
ATOM 679 O O . SER A 1 94 ? 9.754 -14.290 1.636 1.00 47.13 93 SER A O 1
ATOM 682 N N . ASN A 1 95 ? 8.038 -14.927 2.972 1.00 47.18 94 ASN A N 1
ATOM 683 C CA . ASN A 1 95 ? 8.608 -16.234 3.268 1.00 46.36 94 ASN A CA 1
ATOM 684 C C . ASN A 1 95 ? 8.593 -17.074 2.003 1.00 49.19 94 ASN A C 1
ATOM 685 O O . ASN A 1 95 ? 7.743 -16.900 1.124 1.00 48.20 94 ASN A O 1
ATOM 690 N N . TYR A 1 96 ? 9.546 -17.992 1.916 1.00 46.37 95 TYR A N 1
ATOM 691 C CA . TYR A 1 96 ? 9.836 -18.649 0.656 1.00 49.80 95 TYR A CA 1
ATOM 692 C C . TYR A 1 96 ? 10.366 -20.037 0.945 1.00 48.68 95 TYR A C 1
ATOM 693 O O . TYR A 1 96 ? 10.725 -20.364 2.079 1.00 49.69 95 TYR A O 1
ATOM 702 N N . VAL A 1 97 ? 10.403 -20.844 -0.110 1.00 45.79 96 VAL A N 1
ATOM 703 C CA . VAL A 1 97 ? 11.162 -22.081 -0.168 1.00 48.12 96 VAL A CA 1
ATOM 704 C C . VAL A 1 97 ? 12.009 -22.020 -1.435 1.00 50.74 96 VAL A C 1
ATOM 705 O O . VAL A 1 97 ? 11.584 -21.481 -2.465 1.00 48.26 96 VAL A O 1
ATOM 709 N N . LEU A 1 98 ? 13.214 -22.572 -1.359 1.00 48.07 97 LEU A N 1
ATOM 710 C CA . LEU A 1 98 ? 14.130 -22.539 -2.494 1.00 51.51 97 LEU A CA 1
ATOM 711 C C . LEU A 1 98 ? 13.805 -23.650 -3.480 1.00 54.09 97 LEU A C 1
ATOM 712 O O . LEU A 1 98 ? 13.517 -24.783 -3.082 1.00 54.01 97 LEU A O 1
ATOM 717 N N . GLU A 1 99 ? 13.828 -23.314 -4.776 1.00 50.08 98 GLU A N 1
ATOM 718 C CA . GLU A 1 99 ? 13.493 -24.254 -5.838 1.00 51.84 98 GLU A CA 1
ATOM 719 C C . GLU A 1 99 ? 14.345 -23.976 -7.067 1.00 57.19 98 GLU A C 1
ATOM 720 O O . GLU A 1 99 ? 14.837 -22.864 -7.270 1.00 54.11 98 GLU A O 1
ATOM 726 N N . GLU A 1 100 ? 14.456 -24.997 -7.918 1.00 57.56 99 GLU A N 1
ATOM 727 C CA . GLU A 1 100 ? 15.374 -25.010 -9.048 1.00 58.99 99 GLU A CA 1
ATOM 728 C C . GLU A 1 100 ? 14.629 -24.794 -10.356 1.00 57.80 99 GLU A C 1
ATOM 729 O O . GLU A 1 100 ? 13.668 -25.510 -10.654 1.00 56.29 99 GLU A O 1
ATOM 735 N N . PHE A 1 101 ? 15.091 -23.823 -11.141 1.00 55.45 100 PHE A N 1
ATOM 736 C CA . PHE A 1 101 ? 14.481 -23.476 -12.414 1.00 56.52 100 PHE A CA 1
ATOM 737 C C . PHE A 1 101 ? 15.560 -23.402 -13.482 1.00 60.68 100 PHE A C 1
ATOM 738 O O . PHE A 1 101 ? 16.745 -23.230 -13.189 1.00 66.80 100 PHE A O 1
ATOM 746 N N . GLN A 1 102 ? 15.135 -23.483 -14.736 1.00 60.81 101 GLN A N 1
ATOM 747 C CA . GLN A 1 102 ? 16.026 -23.230 -15.859 1.00 66.77 101 GLN A CA 1
ATOM 748 C C . GLN A 1 102 ? 15.517 -22.036 -16.659 1.00 63.27 101 GLN A C 1
ATOM 749 O O . GLN A 1 102 ? 14.385 -22.058 -17.162 1.00 60.42 101 GLN A O 1
ATOM 755 N N . VAL A 1 103 ? 16.369 -21.011 -16.785 1.00 61.91 102 VAL A N 1
ATOM 756 C CA . VAL A 1 103 ? 15.988 -19.675 -17.244 1.00 64.86 102 VAL A CA 1
ATOM 757 C C . VAL A 1 103 ? 17.006 -19.137 -18.250 1.00 67.43 102 VAL A C 1
ATOM 758 O O . VAL A 1 103 ? 18.216 -19.186 -18.005 1.00 70.35 102 VAL A O 1
ATOM 762 N N . ILE A 1 104 ? 16.511 -18.577 -19.352 1.00 65.70 103 ILE A N 1
ATOM 763 C CA . ILE A 1 104 ? 17.314 -17.784 -20.278 1.00 67.74 103 ILE A CA 1
ATOM 764 C C . ILE A 1 104 ? 16.822 -16.333 -20.244 1.00 72.71 103 ILE A C 1
ATOM 765 O O . ILE A 1 104 ? 15.726 -16.031 -19.761 1.00 66.89 103 ILE A O 1
ATOM 770 N N . PHE A 1 105 ? 17.632 -15.433 -20.806 1.00 77.70 104 PHE A N 1
ATOM 771 C CA . PHE A 1 105 ? 17.263 -14.015 -20.958 1.00 77.63 104 PHE A CA 1
ATOM 772 C C . PHE A 1 105 ? 17.465 -13.527 -22.396 1.00 79.71 104 PHE A C 1
ATOM 773 O O . PHE A 1 105 ? 17.295 -12.340 -22.695 1.00 86.03 104 PHE A O 1
ATOM 781 N N . ASN B 1 4 ? 17.972 6.257 -32.711 1.00 71.71 3 ASN B N 1
ATOM 782 C CA . ASN B 1 4 ? 17.210 7.277 -31.992 1.00 67.85 3 ASN B CA 1
ATOM 783 C C . ASN B 1 4 ? 16.189 7.977 -32.918 1.00 62.66 3 ASN B C 1
ATOM 784 O O . ASN B 1 4 ? 14.984 7.800 -32.747 1.00 59.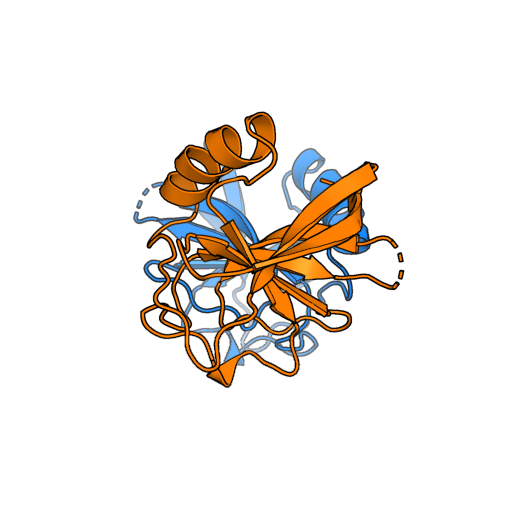81 3 ASN B O 1
ATOM 789 N N . GLN B 1 5 ? 16.642 8.772 -33.892 1.00 62.03 4 GLN B N 1
ATOM 790 C CA . GLN B 1 5 ? 15.710 9.449 -34.796 1.00 62.13 4 GLN B CA 1
ATOM 791 C C . GLN B 1 5 ? 15.215 8.475 -35.854 1.00 61.39 4 GLN B C 1
ATOM 792 O O . GLN B 1 5 ? 16.019 7.870 -36.576 1.00 61.77 4 GLN B O 1
ATOM 798 N N . LEU B 1 6 ? 13.892 8.316 -35.936 1.00 55.76 5 LEU B N 1
ATOM 799 C CA . LEU B 1 6 ? 13.274 7.362 -36.847 1.00 53.64 5 LEU B CA 1
ATOM 800 C C . LEU B 1 6 ? 12.077 8.011 -37.519 1.00 52.81 5 LEU B C 1
ATOM 801 O O . LEU B 1 6 ? 11.280 8.687 -36.869 1.00 50.36 5 LEU B O 1
ATOM 806 N N . THR B 1 7 ? 11.974 7.824 -38.820 1.00 52.10 6 THR B N 1
ATOM 807 C CA . THR B 1 7 ? 10.790 8.207 -39.576 1.00 52.33 6 THR B CA 1
ATOM 808 C C . THR B 1 7 ? 10.012 6.924 -39.773 1.00 47.82 6 THR B C 1
ATOM 809 O O . THR B 1 7 ? 10.476 6.022 -40.471 1.00 52.90 6 THR B O 1
ATOM 813 N N . LEU B 1 8 ? 8.886 6.803 -39.074 1.00 48.36 7 LEU B N 1
ATOM 814 C CA . LEU B 1 8 ? 8.071 5.601 -39.074 1.00 48.05 7 LEU B CA 1
ATOM 815 C C . LEU B 1 8 ? 6.872 5.759 -40.003 1.00 49.98 7 LEU B C 1
ATOM 816 O O . LEU B 1 8 ? 6.450 6.871 -40.338 1.00 47.43 7 LEU B O 1
ATOM 821 N N . ALA B 1 9 ? 6.341 4.613 -40.427 1.00 50.70 8 ALA B N 1
ATOM 822 C CA . ALA B 1 9 ? 5.113 4.538 -41.213 1.00 48.62 8 ALA B CA 1
ATOM 823 C C . ALA B 1 9 ? 3.929 4.426 -40.257 1.00 47.67 8 ALA B C 1
ATOM 824 O O . ALA B 1 9 ? 3.741 3.390 -39.606 1.00 50.53 8 ALA B O 1
ATOM 826 N N . VAL B 1 10 ? 3.135 5.486 -40.160 1.00 46.69 9 VAL B N 1
ATOM 827 C CA . VAL B 1 10 ? 1.986 5.503 -39.264 1.00 46.96 9 VAL B CA 1
ATOM 828 C C . VAL B 1 10 ? 0.766 5.009 -40.018 1.00 45.28 9 VAL B C 1
ATOM 829 O O . VAL B 1 10 ? 0.478 5.493 -41.118 1.00 47.16 9 VAL B O 1
ATOM 833 N N . ALA B 1 11 ? 0.036 4.063 -39.424 1.00 47.67 10 ALA B N 1
ATOM 834 C CA . ALA B 1 11 ? -1.172 3.542 -40.062 1.00 49.82 10 ALA B CA 1
ATOM 835 C C . ALA B 1 11 ? -2.115 4.684 -40.423 1.00 47.72 10 ALA B C 1
ATOM 836 O O . ALA B 1 11 ? -2.376 5.571 -39.605 1.00 48.62 10 ALA B O 1
ATOM 838 N N . SER B 1 12 ? -2.606 4.680 -41.666 1.00 47.14 11 SER B N 1
ATOM 839 C CA . SER B 1 12 ? -3.548 5.707 -42.112 1.00 48.59 11 SER B CA 1
ATOM 840 C C . SER B 1 12 ? -4.836 5.149 -42.721 1.00 51.78 11 SER B C 1
ATOM 841 O O . SER B 1 12 ? -5.636 5.931 -43.247 1.00 49.84 11 SER B O 1
ATOM 844 N N . ASP B 1 13 ? -5.068 3.837 -42.652 1.00 47.61 12 ASP B N 1
ATOM 845 C CA . ASP B 1 13 ? -6.339 3.245 -43.054 1.00 52.40 12 ASP B CA 1
ATOM 846 C C . ASP B 1 13 ? -7.332 3.223 -41.893 1.00 51.12 12 ASP B C 1
ATOM 847 O O . ASP B 1 13 ? -6.958 3.203 -40.714 1.00 46.06 12 ASP B O 1
ATOM 852 N N . GLN B 1 14 ? -8.625 3.186 -42.248 1.00 48.99 13 GLN B N 1
ATOM 853 C CA . GLN B 1 14 ? -9.659 3.066 -41.221 1.00 47.84 13 GLN B CA 1
ATOM 854 C C . GLN B 1 14 ? -9.538 1.758 -40.452 1.00 48.50 13 GLN B C 1
ATOM 855 O O . GLN B 1 14 ? -9.818 1.721 -39.252 1.00 48.77 13 GLN B O 1
ATOM 861 N N . GLU B 1 15 ? -9.149 0.672 -41.125 1.00 47.41 14 GLU B N 1
ATOM 862 C CA . GLU B 1 15 ? -8.837 -0.584 -40.457 1.00 54.53 14 GLU B CA 1
ATOM 863 C C . GLU B 1 15 ? -7.601 -1.181 -41.114 1.00 51.16 14 GLU B C 1
ATOM 864 O O . GLU B 1 15 ? -7.386 -1.016 -42.315 1.00 48.19 14 GLU B O 1
ATOM 870 N N . ILE B 1 16 ? -6.788 -1.878 -40.320 1.00 50.31 15 ILE B N 1
ATOM 871 C CA . ILE B 1 16 ? -5.554 -2.469 -40.827 1.00 54.42 15 ILE B CA 1
ATOM 872 C C . ILE B 1 16 ? -5.530 -3.955 -40.503 1.00 53.75 15 ILE B C 1
ATOM 873 O O . ILE B 1 16 ? -6.079 -4.416 -39.491 1.00 53.32 15 ILE B O 1
ATOM 878 N N . SER B 1 17 ? -4.880 -4.713 -41.376 1.00 53.81 16 SER B N 1
ATOM 879 C CA . SER B 1 17 ? -4.632 -6.126 -41.137 1.00 56.20 16 SER B CA 1
ATOM 880 C C . SER B 1 17 ? -3.219 -6.258 -40.576 1.00 54.10 16 SER B C 1
ATOM 881 O O . SER B 1 17 ? -2.268 -5.737 -41.166 1.00 53.75 16 SER B O 1
ATOM 884 N N . ALA B 1 18 ? -3.086 -6.898 -39.413 1.00 54.01 17 ALA B N 1
ATOM 885 C CA . ALA B 1 18 ? -1.810 -6.924 -38.712 1.00 54.68 17 ALA B CA 1
ATOM 886 C C . ALA B 1 18 ? -1.644 -8.271 -38.027 1.00 52.76 17 ALA B C 1
ATOM 887 O O . ALA B 1 18 ? -2.556 -9.096 -38.006 1.00 56.98 17 ALA B O 1
ATOM 889 N N . HIS B 1 19 ? -0.461 -8.491 -37.465 1.00 58.93 18 HIS B N 1
ATOM 890 C CA . HIS B 1 19 ? -0.206 -9.719 -36.721 1.00 60.64 18 HIS B CA 1
ATOM 891 C C . HIS B 1 19 ? 0.943 -9.498 -35.749 1.00 57.96 18 HIS B C 1
ATOM 892 O O . HIS B 1 19 ? 1.849 -8.704 -36.012 1.00 55.73 18 HIS B O 1
ATOM 899 N N . GLY B 1 20 ? 0.886 -10.213 -34.621 1.00 59.36 19 GLY B N 1
ATOM 900 C CA . GLY B 1 20 ? 1.986 -10.276 -33.674 1.00 59.68 19 GLY B CA 1
ATOM 901 C C . GLY B 1 20 ? 2.649 -11.643 -33.665 1.00 63.18 19 GLY B C 1
ATOM 902 O O . GLY B 1 20 ? 2.605 -12.359 -34.671 1.00 62.99 19 GLY B O 1
ATOM 903 N N . TYR B 1 21 ? 3.265 -12.019 -32.547 1.00 60.53 20 TYR B N 1
ATOM 904 C CA . TYR B 1 21 ? 3.976 -13.285 -32.435 1.00 60.59 20 TYR B CA 1
ATOM 905 C C . TYR B 1 21 ? 3.579 -13.976 -31.138 1.00 61.59 20 TYR B C 1
ATOM 906 O O . TYR B 1 21 ? 3.268 -13.303 -30.149 1.00 60.13 20 TYR B O 1
ATOM 915 N N . PRO B 1 22 ? 3.577 -15.340 -31.115 1.00 64.61 21 PRO B N 1
ATOM 916 C CA . PRO B 1 22 ? 2.990 -16.075 -29.977 1.00 61.03 21 PRO B CA 1
ATOM 917 C C . PRO B 1 22 ? 3.848 -16.112 -28.717 1.00 63.97 21 PRO B C 1
ATOM 918 O O . PRO B 1 22 ? 3.311 -16.175 -27.602 1.00 64.29 21 PRO B O 1
ATOM 922 N N . THR B 1 23 ? 5.174 -16.083 -28.885 1.00 63.87 22 THR B N 1
ATOM 923 C CA . THR B 1 23 ? 6.129 -16.194 -27.790 1.00 61.66 22 THR B CA 1
ATOM 924 C C . THR B 1 23 ? 7.136 -15.055 -27.875 1.00 62.82 22 THR B C 1
ATOM 925 O O . THR B 1 23 ? 7.338 -14.460 -28.936 1.00 61.77 22 THR B O 1
ATOM 929 N N . MET B 1 24 ? 7.785 -14.768 -26.740 1.00 61.99 23 MET B N 1
ATOM 930 C CA . MET B 1 24 ? 8.776 -13.696 -26.706 1.00 66.47 23 MET B CA 1
ATOM 931 C C . MET B 1 24 ? 10.002 -14.022 -27.547 1.00 68.64 23 MET B C 1
ATOM 932 O O . MET B 1 24 ? 10.630 -13.107 -28.095 1.00 70.35 23 MET B O 1
ATOM 937 N N . SER B 1 25 ? 10.352 -15.307 -27.669 1.00 69.43 24 SER B N 1
ATOM 938 C CA . SER B 1 25 ? 11.533 -15.674 -28.446 1.00 72.60 24 SER B CA 1
ATOM 939 C C . SER B 1 25 ? 11.273 -15.551 -29.940 1.00 68.35 24 SER B C 1
ATOM 940 O O . SER B 1 25 ? 12.158 -15.147 -30.698 1.00 67.54 24 SER B O 1
ATOM 943 N N . ASP B 1 26 ? 10.079 -15.901 -30.394 1.00 69.08 25 ASP B N 1
ATOM 944 C CA . ASP B 1 26 ? 9.748 -15.592 -31.777 1.00 71.35 25 ASP B CA 1
ATOM 945 C C . ASP B 1 26 ? 9.742 -14.089 -32.030 1.00 70.09 25 ASP B C 1
ATOM 946 O O . ASP B 1 26 ? 10.038 -13.661 -33.148 1.00 72.44 25 ASP B O 1
ATOM 951 N N . ALA B 1 27 ? 9.492 -13.281 -31.000 1.00 69.79 26 ALA B N 1
ATOM 952 C CA . ALA B 1 27 ? 9.396 -11.840 -31.194 1.00 66.23 26 ALA B CA 1
ATOM 953 C C . ALA B 1 27 ? 10.770 -11.185 -31.311 1.00 67.02 26 ALA B C 1
ATOM 954 O O . ALA B 1 27 ? 10.981 -10.358 -32.205 1.00 68.99 26 ALA B O 1
ATOM 956 N N . VAL B 1 28 ? 11.716 -11.516 -30.428 0.00 68.91 27 VAL B N 1
ATOM 957 C CA . VAL B 1 28 ? 13.049 -10.934 -30.587 0.00 69.57 27 VAL B CA 1
ATOM 958 C C . VAL B 1 28 ? 13.706 -11.457 -31.856 0.00 71.36 27 VAL B C 1
ATOM 959 O O . VAL B 1 28 ? 14.509 -10.758 -32.484 0.00 72.11 27 VAL B O 1
ATOM 963 N N . GLU B 1 29 ? 13.380 -12.688 -32.251 0.00 71.60 28 GLU B N 1
ATOM 964 C CA . GLU B 1 29 ? 13.787 -13.202 -33.552 0.00 73.23 28 GLU B CA 1
ATOM 965 C C . GLU B 1 29 ? 13.282 -12.304 -34.673 0.00 72.97 28 GLU B C 1
ATOM 966 O O . GLU B 1 29 ? 14.055 -11.829 -35.511 0.00 73.90 28 GLU B O 1
ATOM 972 N N . HIS B 1 30 ? 11.972 -12.054 -34.692 1.00 70.08 29 HIS B N 1
ATOM 973 C CA . HIS B 1 30 ? 11.354 -11.375 -35.828 1.00 72.22 29 HIS B CA 1
ATOM 974 C C . HIS B 1 30 ? 11.605 -9.871 -35.804 1.00 71.50 29 HIS B C 1
ATOM 975 O O . HIS B 1 30 ? 11.835 -9.265 -36.855 1.00 71.67 29 HIS B O 1
ATOM 982 N N . PHE B 1 31 ? 11.567 -9.245 -34.627 1.00 72.03 30 PHE B N 1
ATOM 983 C CA . PHE B 1 31 ? 11.638 -7.787 -34.565 1.00 69.96 30 PHE B CA 1
ATOM 984 C C . PHE B 1 31 ? 13.056 -7.251 -34.716 1.00 72.90 30 PHE B C 1
ATOM 985 O O . PHE B 1 31 ? 13.218 -6.072 -35.050 1.00 71.83 30 PHE B O 1
ATOM 993 N N . SER B 1 32 ? 14.084 -8.083 -34.490 1.00 77.22 31 SER B N 1
ATOM 994 C CA . SER B 1 32 ? 15.458 -7.636 -34.726 1.00 74.48 31 SER B CA 1
ATOM 995 C C . SER B 1 32 ? 15.705 -7.369 -36.207 1.00 74.91 31 SER B C 1
ATOM 996 O O . SER B 1 32 ? 16.404 -6.415 -36.565 1.00 74.48 31 SER B O 1
ATOM 999 N N . SER B 1 33 ? 15.141 -8.203 -37.080 1.00 77.68 32 SER B N 1
ATOM 1000 C CA . SER B 1 33 ? 15.195 -7.925 -38.512 1.00 79.45 32 SER B CA 1
ATOM 1001 C C . SER B 1 33 ? 14.467 -6.628 -38.846 1.00 79.89 32 SER B C 1
ATOM 1002 O O . SER B 1 33 ? 14.959 -5.822 -39.646 1.00 82.54 32 SER B O 1
ATOM 1005 N N . SER B 1 34 ? 13.293 -6.40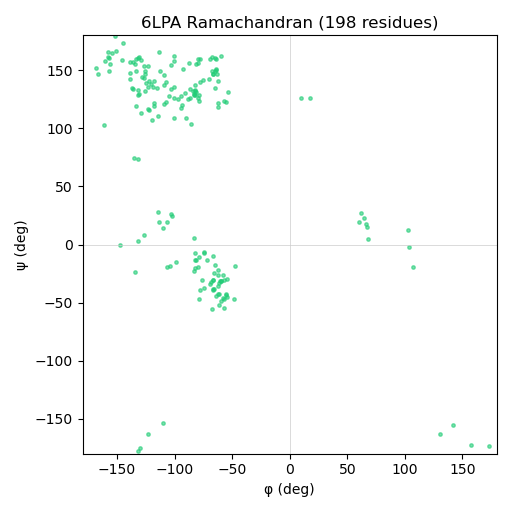9 -38.244 1.00 77.57 33 SER B N 1
ATOM 1006 C CA . SER B 1 34 ? 12.591 -5.141 -38.417 1.00 74.74 33 SER B CA 1
ATOM 1007 C C . SER B 1 34 ? 13.441 -3.975 -37.931 1.00 75.70 33 SER B C 1
ATOM 1008 O O . SER B 1 34 ? 13.596 -2.970 -38.629 1.00 76.62 33 SER B O 1
ATOM 1011 N N . ALA B 1 35 ? 13.994 -4.096 -36.723 1.00 74.80 34 ALA B N 1
ATOM 1012 C CA . ALA B 1 35 ? 14.719 -2.984 -36.117 1.00 77.11 34 ALA B CA 1
ATOM 1013 C C . ALA B 1 35 ? 15.917 -2.561 -36.956 1.00 79.87 34 ALA B C 1
ATOM 1014 O O . ALA B 1 35 ? 16.276 -1.377 -36.966 1.00 79.97 34 ALA B O 1
ATOM 1016 N N . SER B 1 36 ? 16.542 -3.506 -37.665 1.00 78.84 35 SER B N 1
ATOM 1017 C CA . SER B 1 36 ? 17.662 -3.180 -38.539 1.00 82.89 35 SER B CA 1
ATOM 1018 C C . SER B 1 36 ? 17.205 -2.658 -39.895 1.00 80.89 35 SER B C 1
ATOM 1019 O O . SER B 1 36 ? 17.984 -1.987 -40.583 1.00 84.09 35 SER B O 1
ATOM 1022 N N . HIS B 1 37 ? 15.964 -2.942 -40.287 1.00 80.82 36 HIS B N 1
ATOM 1023 C CA . HIS B 1 37 ? 15.389 -2.439 -41.528 1.00 79.77 36 HIS B CA 1
ATOM 1024 C C . HIS B 1 37 ? 14.426 -1.285 -41.268 1.00 78.97 36 HIS B C 1
ATOM 1025 O O . HIS B 1 37 ? 13.499 -1.059 -42.047 1.00 81.18 36 HIS B O 1
ATOM 1032 N N . GLY B 1 38 ? 14.624 -0.569 -40.159 1.00 78.42 37 GLY B N 1
ATOM 1033 C CA . GLY B 1 38 ? 13.852 0.625 -39.852 1.00 76.51 37 GLY B CA 1
ATOM 1034 C C . GLY B 1 38 ? 12.360 0.420 -39.722 1.00 77.26 37 GLY B C 1
ATOM 1035 O O . GLY B 1 38 ? 11.597 1.383 -39.845 1.00 77.61 37 GLY B O 1
ATOM 1036 N N . PHE B 1 39 ? 11.920 -0.818 -39.498 1.00 77.60 38 PHE B N 1
ATOM 1037 C CA . PHE B 1 39 ? 10.515 -1.177 -39.334 1.00 75.31 38 PHE B CA 1
ATOM 1038 C C . PHE B 1 39 ? 9.679 -0.940 -40.587 1.00 70.00 38 PHE B C 1
ATOM 1039 O O . PHE B 1 39 ? 8.455 -0.836 -40.484 1.00 73.35 38 PHE B O 1
ATOM 1047 N N . LYS B 1 40 ? 10.302 -0.896 -41.772 0.00 72.36 39 LYS B N 1
ATOM 1048 C CA . LYS B 1 40 ? 9.568 -0.716 -43.027 0.00 71.83 39 LYS B CA 1
ATOM 1049 C C . LYS B 1 40 ? 8.353 -1.629 -43.144 0.00 67.80 39 LYS B C 1
ATOM 1050 O O . LYS B 1 40 ? 7.464 -1.367 -43.962 0.00 66.17 39 LYS B O 1
ATOM 1056 N N . ASP B 1 41 ? 8.301 -2.692 -42.344 0.00 66.56 40 ASP B N 1
ATOM 1057 C CA . ASP B 1 41 ? 7.248 -3.694 -42.388 0.00 64.29 40 ASP B CA 1
ATOM 1058 C C . ASP B 1 41 ? 6.175 -3.485 -41.329 0.00 60.80 40 ASP B C 1
ATOM 1059 O O . ASP B 1 41 ? 5.110 -4.106 -41.417 0.00 59.43 40 ASP B O 1
ATOM 1064 N N . CYS B 1 42 ? 6.442 -2.656 -40.326 1.00 56.00 41 CYS B N 1
ATOM 1065 C CA . CYS B 1 42 ? 5.523 -2.383 -39.228 1.00 55.43 41 CYS B CA 1
ATOM 1066 C C . CYS B 1 42 ? 4.783 -1.061 -39.432 1.00 51.79 41 CYS B C 1
ATOM 1067 O O . CYS B 1 42 ? 5.210 -0.189 -40.188 1.00 52.97 41 CYS B O 1
ATOM 1070 N N . ARG B 1 43 ? 3.679 -0.905 -38.701 1.00 48.65 42 ARG B N 1
ATOM 1071 C CA . ARG B 1 43 ? 2.936 0.347 -38.683 1.00 50.63 42 ARG B CA 1
ATOM 1072 C C . ARG B 1 43 ? 2.771 0.840 -37.253 1.00 50.86 42 ARG B C 1
ATOM 1073 O O . ARG B 1 43 ? 2.513 0.049 -36.332 1.00 52.16 42 ARG B O 1
ATOM 1081 N N . PHE B 1 44 ? 2.923 2.148 -37.065 1.00 48.56 43 PHE B N 1
ATOM 1082 C CA . PHE B 1 44 ? 2.654 2.736 -35.760 1.00 49.66 43 PHE B CA 1
ATOM 1083 C C . PHE B 1 44 ? 1.146 2.918 -35.574 1.00 47.68 43 PHE B C 1
ATOM 1084 O O . PHE B 1 44 ? 0.473 3.551 -36.392 1.00 47.55 43 PHE B O 1
ATOM 1092 N N . VAL B 1 45 ? 0.624 2.373 -34.486 1.00 47.52 44 VAL B N 1
ATOM 1093 C CA . VAL B 1 45 ? -0.771 2.540 -34.111 1.00 42.93 44 VAL B CA 1
ATOM 1094 C C . VAL B 1 45 ? -0.778 3.255 -32.772 1.00 49.51 44 VAL B C 1
ATOM 1095 O O . VAL B 1 45 ? -0.226 2.740 -31.793 1.00 46.44 44 VAL B O 1
ATOM 1099 N N . ALA B 1 46 ? -1.376 4.444 -32.735 1.00 42.49 45 ALA B N 1
ATOM 1100 C CA . ALA B 1 46 ? -1.493 5.194 -31.492 1.00 49.14 45 ALA B CA 1
ATOM 1101 C C . ALA B 1 46 ? -2.420 4.488 -30.509 1.00 47.06 45 ALA B C 1
ATOM 1102 O O . ALA B 1 46 ? -3.412 3.871 -30.901 1.00 48.50 45 ALA B O 1
ATOM 1104 N N . PHE B 1 47 ? -2.118 4.624 -29.210 1.00 47.79 46 PHE B N 1
ATOM 1105 C CA . PHE B 1 47 ? -2.962 4.008 -28.184 1.00 47.20 46 PHE B CA 1
ATOM 1106 C C . PHE B 1 47 ? -4.435 4.319 -28.415 1.00 51.26 46 PHE B C 1
ATOM 1107 O O . PHE B 1 47 ? -5.288 3.431 -28.338 1.00 50.32 46 PHE B O 1
ATOM 1115 N N . GLY B 1 48 ? -4.762 5.583 -28.682 1.00 50.60 47 GLY B N 1
ATOM 1116 C CA . GLY B 1 48 ? -6.180 5.910 -28.854 1.00 56.89 47 GLY B CA 1
ATOM 1117 C C . GLY B 1 48 ? -6.848 5.301 -30.090 1.00 59.01 47 GLY B C 1
ATOM 1118 O O . GLY B 1 48 ? -8.079 5.381 -30.209 1.00 57.11 47 GLY B O 1
ATOM 1119 N N . LEU B 1 49 ? -6.075 4.701 -31.003 1.00 54.23 48 LEU B N 1
ATOM 1120 C CA . LEU B 1 49 ? -6.611 4.150 -32.245 1.00 55.90 48 LEU B CA 1
ATOM 1121 C C . LEU B 1 49 ? -6.504 2.624 -32.305 1.00 52.01 48 LEU B C 1
ATOM 1122 O O . LEU B 1 49 ? -6.605 2.038 -33.391 1.00 53.63 48 LEU B O 1
ATOM 1127 N N . GLN B 1 50 ? -6.335 1.963 -31.150 1.00 51.80 49 GLN B N 1
ATOM 1128 C CA . GLN B 1 50 ? -6.117 0.514 -31.124 1.00 53.72 49 GLN B CA 1
ATOM 1129 C C . GLN B 1 50 ? -7.210 -0.268 -31.856 1.00 55.04 49 GLN B C 1
ATOM 1130 O O . GLN B 1 50 ? -6.943 -1.356 -32.385 1.00 53.93 49 GLN B O 1
ATOM 1136 N N . ASP B 1 51 ? -8.442 0.256 -31.892 1.00 56.48 50 ASP B N 1
ATOM 1137 C CA . ASP B 1 51 ? -9.552 -0.490 -32.480 1.00 57.86 50 ASP B CA 1
ATOM 1138 C C . ASP B 1 51 ? -9.386 -0.736 -33.973 1.00 52.46 50 ASP B C 1
ATOM 1139 O O . ASP B 1 51 ? -10.077 -1.601 -34.521 1.00 56.42 50 ASP B O 1
ATOM 1144 N N . ILE B 1 52 ? -8.503 0.002 -34.650 1.00 53.42 51 ILE B N 1
ATOM 1145 C CA . ILE B 1 52 ? -8.319 -0.179 -36.089 1.00 53.05 51 ILE B CA 1
ATOM 1146 C C . ILE B 1 52 ? -7.605 -1.481 -36.432 1.00 51.13 51 ILE B C 1
ATOM 1147 O O . ILE B 1 52 ? -7.606 -1.892 -37.598 1.00 48.77 51 ILE B O 1
ATOM 1152 N N . VAL B 1 53 ? -7.004 -2.143 -35.449 1.00 51.98 52 VAL B N 1
ATOM 1153 C CA . VAL B 1 53 ? -6.120 -3.280 -35.684 1.00 54.08 52 VAL B CA 1
ATOM 1154 C C . VAL B 1 53 ? -6.937 -4.566 -35.713 1.00 55.33 52 VAL B C 1
ATOM 1155 O O . VAL B 1 53 ? -7.650 -4.878 -34.752 1.00 50.83 52 VAL B O 1
ATOM 1159 N N . ILE B 1 54 ? -6.818 -5.328 -36.798 1.00 54.45 53 ILE B N 1
ATOM 1160 C CA . ILE B 1 54 ? -7.439 -6.640 -36.908 1.00 55.77 53 ILE B CA 1
ATOM 1161 C C . ILE B 1 54 ? -6.344 -7.675 -37.086 1.00 55.27 53 ILE B C 1
ATOM 1162 O O . ILE B 1 54 ? -5.422 -7.485 -37.887 1.00 52.78 53 ILE B O 1
ATOM 1167 N N . GLY B 1 55 ? -6.466 -8.781 -36.361 1.00 57.96 54 GLY B N 1
ATOM 1168 C CA . GLY B 1 55 ? -5.554 -9.889 -36.496 1.00 56.07 54 GLY B CA 1
ATOM 1169 C C . GLY B 1 55 ? -4.505 -10.008 -35.412 1.00 58.10 54 GLY B C 1
ATOM 1170 O O . GLY B 1 55 ? -3.559 -10.785 -35.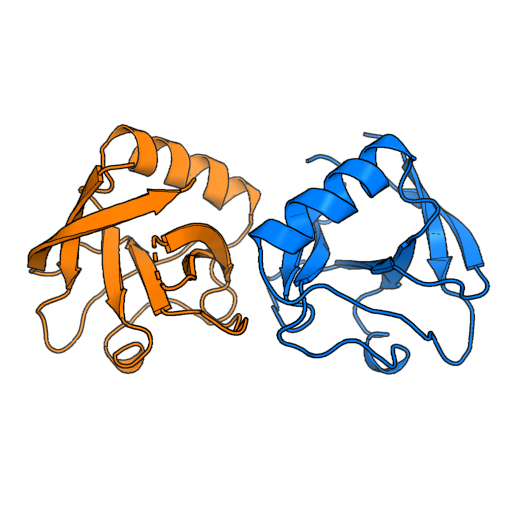582 1.00 55.88 54 GLY B O 1
ATOM 1171 N N . VAL B 1 56 ? -4.642 -9.274 -34.309 1.00 57.29 55 VAL B N 1
ATOM 1172 C CA . VAL B 1 56 ? -3.687 -9.305 -33.203 1.00 58.02 55 VAL B CA 1
ATOM 1173 C C . VAL B 1 56 ? -4.465 -9.525 -31.915 1.00 56.55 55 VAL B C 1
ATOM 1174 O O . VAL B 1 56 ? -5.208 -8.637 -31.471 1.00 55.11 55 VAL B O 1
ATOM 1178 N N . GLU B 1 57 ? -4.267 -10.678 -31.294 1.00 56.04 56 GLU B N 1
ATOM 1179 C CA . GLU B 1 57 ? -4.929 -10.993 -30.043 1.00 55.61 56 GLU B CA 1
ATOM 1180 C C . GLU B 1 57 ? -4.219 -10.320 -28.872 1.00 57.36 56 GLU B C 1
ATOM 1181 O O . GLU B 1 57 ? -3.065 -9.893 -28.998 1.00 52.16 56 GLU B O 1
ATOM 1187 N N . PRO B 1 58 ? -4.908 -10.160 -27.734 1.00 55.52 57 PRO B N 1
ATOM 1188 C CA . PRO B 1 58 ? -4.259 -9.528 -26.570 1.00 54.50 57 PRO B CA 1
ATOM 1189 C C . PRO B 1 58 ? -3.007 -10.254 -26.125 1.00 58.83 57 PRO B C 1
ATOM 1190 O O . PRO B 1 58 ? -2.103 -9.617 -25.560 1.00 57.00 57 PRO B O 1
ATOM 1194 N N . SER B 1 59 ? -2.910 -11.555 -26.405 1.00 51.16 58 SER B N 1
ATOM 1195 C CA . SER B 1 59 ? -1.761 -12.364 -26.030 1.00 56.61 58 SER B CA 1
ATOM 1196 C C . SER B 1 59 ? -0.585 -12.237 -26.994 1.00 57.15 58 SER B C 1
ATOM 1197 O O . SER B 1 59 ? 0.512 -12.694 -26.655 1.00 55.64 58 SER B O 1
ATOM 1200 N N . ASP B 1 60 ? -0.789 -11.648 -28.176 1.00 59.23 59 ASP B N 1
ATOM 1201 C CA . ASP B 1 60 ? 0.253 -11.575 -29.197 1.00 54.43 59 ASP B CA 1
ATOM 1202 C C . ASP B 1 60 ? 1.268 -10.490 -28.869 1.00 56.18 59 ASP B C 1
ATOM 1203 O O . ASP B 1 60 ? 0.904 -9.382 -28.457 1.00 54.26 59 ASP B O 1
ATOM 1208 N N . PHE B 1 61 ? 2.543 -10.790 -29.111 1.00 56.44 60 PHE B N 1
ATOM 1209 C CA . PHE B 1 61 ? 3.619 -9.846 -28.840 1.00 55.06 60 PHE B CA 1
ATOM 1210 C C . PHE B 1 61 ? 3.766 -8.882 -30.014 1.00 56.11 60 PHE B C 1
ATOM 1211 O O . PHE B 1 61 ? 3.789 -9.304 -31.175 1.00 50.46 60 PHE B O 1
ATOM 1219 N N . VAL B 1 62 ? 3.842 -7.585 -29.701 1.00 52.83 61 VAL B N 1
ATOM 1220 C CA . VAL B 1 62 ? 4.135 -6.517 -30.652 1.00 53.95 61 VAL B CA 1
ATOM 1221 C C . VAL B 1 62 ? 5.219 -5.633 -30.028 1.00 55.76 61 VAL B C 1
ATOM 1222 O O . VAL B 1 62 ? 5.707 -5.915 -28.935 1.00 52.27 61 VAL B O 1
ATOM 1226 N N . VAL B 1 63 ? 5.600 -4.559 -30.717 1.00 50.07 62 VAL B N 1
ATOM 1227 C CA . VAL B 1 63 ? 6.506 -3.580 -30.119 1.00 48.86 62 VAL B CA 1
ATOM 1228 C C . VAL B 1 63 ? 5.680 -2.470 -29.476 1.00 52.32 62 VAL B C 1
ATOM 1229 O O . VAL B 1 63 ? 4.914 -1.777 -30.158 1.00 44.39 62 VAL B O 1
ATOM 1233 N N . ALA B 1 64 ? 5.850 -2.297 -28.163 1.00 48.13 63 ALA B N 1
ATOM 1234 C CA . ALA B 1 64 ? 5.205 -1.234 -27.410 1.00 50.14 63 ALA B CA 1
ATOM 1235 C C . ALA B 1 64 ? 6.105 -0.003 -27.326 1.00 51.09 63 ALA B C 1
ATOM 1236 O O . ALA B 1 64 ? 7.337 -0.104 -27.349 1.00 46.85 63 ALA B O 1
ATOM 1238 N N . LEU B 1 65 ? 5.473 1.169 -27.226 1.00 47.59 64 LEU B N 1
ATOM 1239 C CA . LEU B 1 65 ? 6.182 2.432 -27.067 1.00 49.43 64 LEU B CA 1
ATOM 1240 C C . LEU B 1 65 ? 5.562 3.211 -25.928 1.00 50.03 64 LEU B C 1
ATOM 1241 O O . LEU B 1 65 ? 4.342 3.400 -25.891 1.00 52.08 64 LEU B O 1
ATOM 1246 N N . GLU B 1 66 ? 6.402 3.665 -25.005 1.00 49.68 65 GLU B N 1
ATOM 1247 C CA . GLU B 1 66 ? 5.952 4.432 -23.860 1.00 49.38 65 GLU B CA 1
ATOM 1248 C C . GLU B 1 66 ? 6.863 5.635 -23.704 1.00 49.78 65 GLU B C 1
ATOM 1249 O O . GLU B 1 66 ? 7.992 5.647 -24.188 1.00 50.69 65 GLU B O 1
ATOM 1255 N N . GLY B 1 67 ? 6.374 6.642 -23.007 1.00 50.36 66 GLY B N 1
ATOM 1256 C CA . GLY B 1 67 ? 7.199 7.803 -22.820 1.00 51.20 66 GLY B CA 1
ATOM 1257 C C . GLY B 1 67 ? 6.421 9.039 -23.164 1.00 61.24 66 GLY B C 1
ATOM 1258 O O . GLY B 1 67 ? 5.186 9.019 -23.237 1.00 56.17 66 GLY B O 1
ATOM 1259 N N . ASP B 1 68 ? 7.151 10.130 -23.366 1.00 62.15 67 ASP B N 1
ATOM 1260 C CA . ASP B 1 68 ? 6.541 11.447 -23.480 1.00 61.86 67 ASP B CA 1
ATOM 1261 C C . ASP B 1 68 ? 7.362 12.293 -24.446 1.00 71.99 67 ASP B C 1
ATOM 1262 O O . ASP B 1 68 ? 6.856 13.235 -25.050 1.00 84.27 67 ASP B O 1
ATOM 1267 N N . ILE B 1 70 ? 9.949 11.656 -26.065 1.00 50.88 69 ILE B N 1
ATOM 1268 C CA . ILE B 1 70 ? 10.894 10.566 -26.301 1.00 55.47 69 ILE B CA 1
ATOM 1269 C C . ILE B 1 70 ? 10.303 9.227 -25.876 1.00 59.69 69 ILE B C 1
ATOM 1270 O O . ILE B 1 70 ? 9.876 9.057 -24.735 1.00 59.04 69 ILE B O 1
ATOM 1275 N N . LEU B 1 71 ? 10.307 8.267 -26.795 1.00 54.15 70 LEU B N 1
ATOM 1276 C CA . LEU B 1 71 ? 9.613 7.001 -26.617 1.00 53.80 70 LEU B CA 1
ATOM 1277 C C . LEU B 1 71 ? 10.607 5.872 -26.409 1.00 54.90 70 LEU B C 1
ATOM 1278 O O . LEU B 1 71 ? 11.613 5.784 -27.119 1.00 53.54 70 LEU B O 1
ATOM 1283 N N . THR B 1 72 ? 10.305 4.994 -25.455 1.00 45.06 71 THR B N 1
ATOM 1284 C CA . THR B 1 72 ? 11.050 3.757 -25.270 1.00 49.01 71 THR B CA 1
ATOM 1285 C C . THR B 1 72 ? 10.297 2.588 -25.890 1.00 50.60 71 THR B C 1
ATOM 1286 O O . THR B 1 72 ?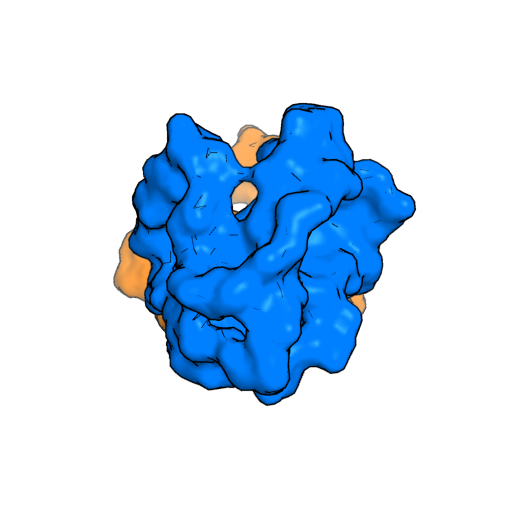 9.139 2.334 -25.543 1.00 47.32 71 THR B O 1
ATOM 1290 N N . ALA B 1 73 ? 10.978 1.849 -26.768 1.00 54.43 72 ALA B N 1
ATOM 1291 C CA . ALA B 1 73 ? 10.407 0.717 -27.486 1.00 52.41 72 ALA B CA 1
ATOM 1292 C C . ALA B 1 73 ? 10.824 -0.595 -26.834 1.00 58.65 72 ALA B C 1
ATOM 1293 O O . ALA B 1 73 ? 12.003 -0.781 -26.508 1.00 54.46 72 ALA B O 1
ATOM 1295 N N . TYR B 1 74 ? 9.869 -1.514 -26.673 1.00 55.49 73 TYR B N 1
ATOM 1296 C CA . TYR B 1 74 ? 10.194 -2.822 -26.113 1.00 52.77 73 TYR B CA 1
ATOM 1297 C C . TYR B 1 74 ? 9.111 -3.806 -26.537 1.00 54.02 73 TYR B C 1
ATOM 1298 O O . TYR B 1 74 ? 8.021 -3.407 -26.943 1.00 52.99 73 TYR B O 1
ATOM 1307 N N . ILE B 1 75 ? 9.426 -5.098 -26.447 1.00 51.81 74 ILE B N 1
ATOM 1308 C CA . ILE B 1 75 ? 8.494 -6.134 -26.874 1.00 53.94 74 ILE B CA 1
ATOM 1309 C C . ILE B 1 75 ? 7.500 -6.402 -25.753 1.00 51.67 74 ILE B C 1
ATOM 1310 O O . ILE B 1 75 ? 7.881 -6.531 -24.586 1.00 53.77 74 ILE B O 1
ATOM 1315 N N . ALA B 1 76 ? 6.217 -6.454 -26.096 1.00 50.11 75 ALA B N 1
ATOM 1316 C CA . ALA B 1 76 ? 5.176 -6.641 -25.089 1.00 49.72 75 ALA B CA 1
ATOM 1317 C C . ALA B 1 76 ? 3.956 -7.224 -25.771 1.00 53.80 75 ALA B C 1
ATOM 1318 O O . ALA B 1 76 ? 3.812 -7.129 -26.993 1.00 53.57 75 ALA B O 1
ATOM 1320 N N . THR B 1 77 ? 3.071 -7.824 -24.972 1.00 52.08 76 THR B N 1
ATOM 1321 C CA . THR B 1 77 ? 1.771 -8.205 -25.507 1.00 53.08 76 THR B CA 1
ATOM 1322 C C . THR B 1 77 ? 0.978 -6.953 -25.866 1.00 47.51 76 THR B C 1
ATOM 1323 O O . THR B 1 77 ? 1.096 -5.913 -25.216 1.00 49.50 76 THR B O 1
ATOM 1327 N N . PHE B 1 78 ? 0.174 -7.076 -26.927 1.00 50.78 77 PHE B N 1
ATOM 1328 C CA . PHE B 1 78 ? -0.718 -6.010 -27.382 1.00 47.30 77 PHE B CA 1
ATOM 1329 C C . PHE B 1 78 ? -1.718 -5.617 -26.291 1.00 52.83 77 PHE B C 1
ATOM 1330 O O . PHE B 1 78 ? -2.089 -4.440 -26.180 1.00 51.31 77 PHE B O 1
ATOM 1338 N N . GLY B 1 79 ? -2.120 -6.565 -25.435 1.00 49.17 78 GLY B N 1
ATOM 1339 C CA . GLY B 1 79 ? -3.059 -6.253 -24.364 1.00 46.18 78 GLY B CA 1
ATOM 1340 C C . GLY B 1 79 ? -2.453 -5.634 -23.114 1.00 51.93 78 GLY B C 1
ATOM 1341 O O . GLY B 1 79 ? -3.198 -5.221 -22.218 1.00 52.47 78 GLY B O 1
ATOM 1342 N N . ALA B 1 80 ? -1.126 -5.554 -23.020 1.00 48.77 79 ALA B N 1
ATOM 1343 C CA . ALA B 1 80 ? -0.512 -4.986 -21.825 1.00 49.86 79 ALA B CA 1
ATOM 1344 C C . ALA B 1 80 ? -0.770 -3.487 -21.774 1.00 53.74 79 ALA B C 1
ATOM 1345 O O . ALA B 1 80 ? -0.750 -2.805 -22.807 1.00 49.25 79 ALA B O 1
ATOM 1347 N N . ARG B 1 81 ? -1.008 -2.972 -20.564 1.00 49.54 80 ARG B N 1
ATOM 1348 C CA . ARG B 1 81 ? -1.329 -1.561 -20.352 1.00 51.27 80 ARG B CA 1
ATOM 1349 C C . ARG B 1 81 ? -0.483 -0.940 -19.232 1.00 50.74 80 ARG B C 1
ATOM 1350 O O . ARG B 1 81 ? -0.983 -0.617 -18.151 1.00 51.59 80 ARG B O 1
ATOM 1358 N N . PRO B 1 82 ? 0.790 -0.692 -19.489 1.00 50.41 81 PRO B N 1
ATOM 1359 C CA . PRO B 1 82 ? 1.542 0.167 -18.573 1.00 55.16 81 PRO B CA 1
ATOM 1360 C C . PRO B 1 82 ? 1.040 1.598 -18.681 1.00 59.35 81 PRO B C 1
ATOM 1361 O O . PRO B 1 82 ? 0.389 1.988 -19.654 1.00 58.35 81 PRO B O 1
ATOM 1365 N N . ARG B 1 83 ? 1.324 2.384 -17.647 1.00 59.83 82 ARG B N 1
ATOM 1366 C CA . ARG B 1 83 ? 1.147 3.818 -17.810 1.00 63.47 82 ARG B CA 1
ATOM 1367 C C . ARG B 1 83 ? 2.139 4.309 -18.862 1.00 57.70 82 ARG B C 1
ATOM 1368 O O . ARG B 1 83 ? 3.125 3.636 -19.174 1.00 71.39 82 ARG B O 1
ATOM 1376 N N . CYS B 1 84 ? 1.866 5.476 -19.432 1.00 61.49 83 CYS B N 1
ATOM 1377 C CA . CYS B 1 84 ? 2.737 6.097 -20.432 1.00 59.82 83 CYS B CA 1
ATOM 1378 C C . CYS B 1 84 ? 2.765 5.326 -21.754 1.00 56.80 83 CYS B C 1
ATOM 1379 O O . CYS B 1 84 ? 3.553 5.671 -22.637 1.00 53.55 83 CYS B O 1
ATOM 1382 N N . LEU B 1 85 ? 1.952 4.271 -21.909 1.00 52.04 84 LEU B N 1
ATOM 1383 C CA . LEU B 1 85 ? 1.813 3.609 -23.208 1.00 46.68 84 LEU B CA 1
ATOM 1384 C C . LEU B 1 85 ? 1.245 4.593 -24.219 1.00 46.00 84 LEU B C 1
ATOM 1385 O O . LEU B 1 85 ? 0.136 5.096 -24.045 1.00 48.77 84 LEU B O 1
ATOM 1390 N N . ARG B 1 86 ? 2.004 4.883 -25.273 1.00 44.92 85 ARG B N 1
ATOM 1391 C CA . ARG B 1 86 ? 1.540 5.824 -26.276 1.00 45.18 85 ARG B CA 1
ATOM 1392 C C . ARG B 1 86 ? 1.124 5.149 -27.576 1.00 51.15 85 ARG B C 1
ATOM 1393 O O . ARG B 1 86 ? 0.368 5.743 -28.343 1.00 46.77 85 ARG B O 1
ATOM 1401 N N . GLY B 1 87 ? 1.570 3.925 -27.830 1.00 46.41 86 GLY B N 1
ATOM 1402 C CA . GLY B 1 87 ? 1.251 3.280 -29.092 1.00 48.64 86 GLY B CA 1
ATOM 1403 C C . GLY B 1 87 ? 2.002 1.974 -29.233 1.00 48.70 86 GLY B C 1
ATOM 1404 O O . GLY B 1 87 ? 2.661 1.513 -28.295 1.00 50.46 86 GLY B O 1
ATOM 1405 N N . TRP B 1 88 ? 1.887 1.371 -30.419 1.00 43.31 87 TRP B N 1
ATOM 1406 C CA . TRP B 1 88 ? 2.600 0.138 -30.732 1.00 46.34 87 TRP B CA 1
ATOM 1407 C C . TRP B 1 88 ? 3.142 0.198 -32.145 1.00 45.74 87 TRP B C 1
ATOM 1408 O O . TRP B 1 88 ? 2.640 0.933 -32.996 1.00 48.43 87 TRP B O 1
ATOM 1419 N N . LEU B 1 89 ? 4.166 -0.607 -32.390 1.00 47.85 88 LEU B N 1
ATOM 1420 C CA . LEU B 1 89 ? 4.628 -0.901 -33.738 1.00 49.27 88 LEU B CA 1
ATOM 1421 C C . LEU B 1 89 ? 4.245 -2.338 -34.029 1.00 51.75 88 LEU B C 1
ATOM 1422 O O . LEU B 1 89 ? 4.652 -3.250 -33.299 1.00 51.30 88 LEU B O 1
ATOM 1427 N N . ILE B 1 90 ? 3.448 -2.529 -35.077 1.00 54.55 89 ILE B N 1
ATOM 1428 C CA . ILE B 1 90 ? 2.751 -3.790 -35.317 1.00 54.29 89 ILE B CA 1
ATOM 1429 C C . ILE B 1 90 ? 2.974 -4.196 -36.768 1.00 54.68 89 ILE B C 1
ATOM 1430 O O . ILE B 1 90 ? 2.791 -3.372 -37.680 1.00 52.42 89 ILE B O 1
ATOM 1435 N N . PRO B 1 91 ? 3.421 -5.426 -37.023 1.00 59.50 90 PRO B N 1
ATOM 1436 C CA . PRO B 1 91 ? 3.597 -5.874 -38.412 1.00 58.66 90 PRO B CA 1
ATOM 1437 C C . PRO B 1 91 ? 2.291 -5.755 -39.185 1.00 54.22 90 PRO B C 1
ATOM 1438 O O . PRO B 1 91 ? 1.259 -6.296 -38.788 1.00 58.08 90 PRO B O 1
ATOM 1442 N N . SER B 1 92 ? 2.347 -5.021 -40.291 1.00 58.64 91 SER B N 1
ATOM 1443 C CA . SER B 1 92 ? 1.198 -4.698 -41.130 1.00 55.54 91 SER B CA 1
ATOM 1444 C C . SER B 1 92 ? 1.702 -4.111 -42.432 1.00 54.90 91 SER B C 1
ATOM 1445 O O . SER B 1 92 ? 2.753 -3.471 -42.465 1.00 52.74 91 SER B O 1
ATOM 1448 N N . ASN B 1 93 ? 0.917 -4.303 -43.493 1.00 56.24 92 ASN B N 1
ATOM 1449 C CA . ASN B 1 93 ? 1.171 -3.700 -44.794 1.00 55.80 92 ASN B CA 1
ATOM 1450 C C . ASN B 1 93 ? 0.196 -2.571 -45.106 1.00 58.60 92 ASN B C 1
ATOM 1451 O O . ASN B 1 93 ? 0.022 -2.209 -46.273 1.00 59.49 92 ASN B O 1
ATOM 1456 N N . SER B 1 94 ? -0.456 -2.015 -44.092 1.00 54.10 93 SER B N 1
ATOM 1457 C CA . SER B 1 94 ? -1.467 -0.998 -44.326 1.00 52.86 93 SER B CA 1
ATOM 1458 C C . SER B 1 94 ? -0.873 0.217 -45.044 1.00 51.80 93 SER B C 1
ATOM 1459 O O . SER B 1 94 ? 0.342 0.423 -45.083 1.00 52.37 93 SER B O 1
ATOM 1462 N N . ASN B 1 95 ? -1.753 1.024 -45.635 1.00 47.58 94 ASN B N 1
ATOM 1463 C CA . ASN B 1 95 ? -1.309 2.328 -46.095 1.00 50.27 94 ASN B CA 1
ATOM 1464 C C . ASN B 1 95 ? -0.875 3.167 -44.900 1.00 46.23 94 ASN B C 1
ATOM 1465 O O . ASN B 1 95 ? -1.254 2.905 -43.758 1.00 47.00 94 ASN B O 1
ATOM 1470 N N . TYR B 1 96 ? -0.069 4.191 -45.170 1.00 45.77 95 TYR B N 1
ATOM 1471 C CA . TYR B 1 96 ? 0.598 4.871 -44.077 1.00 47.55 95 TYR B CA 1
ATOM 1472 C C . TYR B 1 96 ? 0.933 6.301 -44.463 1.00 49.12 95 TYR B C 1
ATOM 1473 O O . TYR B 1 96 ? 0.918 6.664 -45.638 1.00 49.85 95 TYR B O 1
ATOM 1482 N N . VAL B 1 97 ? 1.256 7.103 -43.447 1.00 46.58 96 VAL B N 1
ATOM 1483 C CA . VAL B 1 97 ? 1.931 8.382 -43.607 1.00 45.61 96 VAL B CA 1
ATOM 1484 C C . VAL B 1 97 ? 3.231 8.346 -42.794 1.00 48.24 96 VAL B C 1
ATOM 1485 O O . VAL B 1 97 ? 3.280 7.775 -41.697 1.00 50.86 96 VAL B O 1
ATOM 1489 N N . LEU B 1 98 ? 4.286 8.924 -43.339 1.00 48.06 97 LEU B N 1
ATOM 1490 C CA . LEU B 1 98 ? 5.588 8.894 -42.682 1.00 51.57 97 LEU B CA 1
ATOM 1491 C C . LEU B 1 98 ? 5.640 9.975 -41.617 1.00 51.57 97 LEU B C 1
ATOM 1492 O O . LEU B 1 98 ? 5.300 11.128 -41.895 1.00 53.31 97 LEU B O 1
ATOM 1497 N N . GLU B 1 99 ? 6.070 9.611 -40.403 1.00 50.50 98 GLU B N 1
ATOM 1498 C CA . GLU B 1 99 ? 6.206 10.568 -39.307 1.00 51.02 98 GLU B CA 1
ATOM 1499 C C . GLU B 1 99 ? 7.485 10.322 -38.525 1.00 48.41 98 GLU B C 1
ATOM 1500 O O . GLU B 1 99 ? 7.839 9.177 -38.245 1.00 47.98 98 GLU B O 1
ATOM 1506 N N . GLU B 1 100 ? 8.109 11.413 -38.103 1.00 46.31 99 GLU B N 1
ATOM 1507 C CA . GLU B 1 100 ? 9.368 11.386 -37.374 1.00 53.83 99 GLU B CA 1
ATOM 1508 C C . GLU B 1 100 ? 9.137 11.110 -35.887 1.00 50.96 99 GLU B C 1
ATOM 1509 O O . GLU B 1 100 ? 8.284 11.741 -35.251 1.00 48.24 99 GLU B O 1
ATOM 1515 N N . PHE B 1 101 ? 9.907 10.174 -35.331 1.00 48.93 100 PHE B N 1
ATOM 1516 C CA . PHE B 1 101 ? 9.836 9.855 -33.912 1.00 55.38 100 PHE B CA 1
ATOM 1517 C C . PHE B 1 101 ? 11.229 9.818 -33.295 1.00 52.38 100 PHE B C 1
ATOM 1518 O O . PHE B 1 101 ? 12.232 9.647 -33.987 1.00 55.33 100 PHE B O 1
ATOM 1526 N N . GLN B 1 102 ? 11.266 9.933 -31.968 1.00 51.12 101 GLN B N 1
ATOM 1527 C CA . GLN B 1 102 ? 12.487 9.783 -31.170 1.00 55.41 101 GLN B CA 1
ATOM 1528 C C . GLN B 1 102 ? 12.344 8.549 -30.288 1.00 51.58 101 GLN B C 1
ATOM 1529 O O . GLN B 1 102 ? 11.541 8.547 -29.351 1.00 53.09 101 GLN B O 1
ATOM 1535 N N . VAL B 1 103 ? 13.114 7.500 -30.577 1.00 51.72 102 VAL B N 1
ATOM 1536 C CA . VAL B 1 103 ? 12.891 6.186 -29.980 1.00 53.06 102 VAL B CA 1
ATOM 1537 C C . VAL B 1 103 ? 14.162 5.674 -29.301 1.00 62.06 102 VAL B C 1
ATOM 1538 O O . VAL B 1 103 ? 15.245 5.689 -29.897 1.00 60.62 102 VAL B O 1
ATOM 1542 N N . ILE B 1 104 ? 14.014 5.189 -28.068 1.00 59.36 103 ILE B N 1
ATOM 1543 C CA . ILE B 1 104 ? 15.058 4.475 -27.335 1.00 64.37 103 ILE B CA 1
ATOM 1544 C C . ILE B 1 104 ? 14.740 2.991 -27.383 1.00 64.33 103 ILE B C 1
ATOM 1545 O O . ILE B 1 104 ? 13.599 2.589 -27.124 1.00 59.43 103 ILE B O 1
ATOM 1550 N N . PHE B 1 105 ? 15.748 2.175 -27.676 1.00 67.51 104 PHE B N 1
ATOM 1551 C CA . PHE B 1 105 ? 15.559 0.730 -27.785 1.00 73.01 104 PHE B CA 1
ATOM 1552 C C . PHE B 1 105 ? 16.121 -0.016 -26.578 1.00 79.31 104 PHE B C 1
ATOM 1553 O O . PHE B 1 105 ? 17.249 -0.516 -26.621 1.00 81.77 104 PHE B O 1
#

InterPro domains:
  IPR001205 RNA-directed RNA polymerase, C-terminal domain [PF00680] (4531-4809)
  IPR002589 Macro domain [PF01661] (1278-1382)
  IPR002589 Macro domain [PS51154] (1246-1413)
  IPR002589 Macro domain [SM00506] (1258-1383)
  IPR003593 AAA+ ATPase domain [SM00382] (5245-5394)
  IPR007094 RNA-directed RNA polymerase, catalytic domain [PS50507] (4650-4812)
  IPR008740 Peptidase C30, coronavirus [PF05409] (2971-3253)
  IPR008740 Peptidase C30, coronavirus [PS51442] (2943-3244)
  IPR009003 Peptidase S1, PA clan [SSF50494] (2943-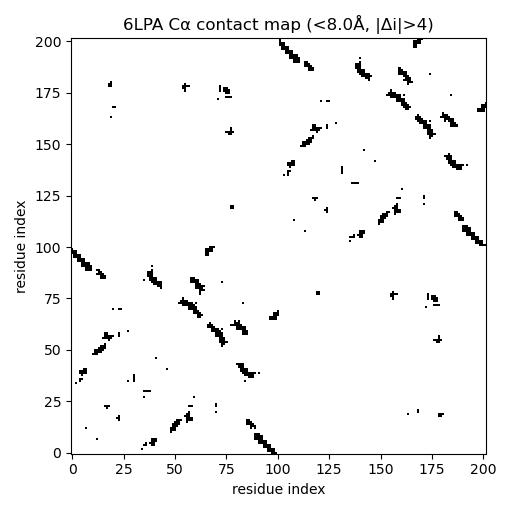3242)
  IPR009461 Non-structural protein NSP16, coronavirus-like [PF06460] (6429-6727)
  IPR009466 Non-structural protein 14, coronavirus [PF06471] (5573-6080)
  IPR009469 RNA-dependent RNA polymerase, N-terminal, coronavirus [PF06478] (4056-4404)
  IPR013016 Peptidase C16, coronavirus [PF08715] (1048-1252)
  IPR013016 Peptidase C16, coronavirus [PF08715] (1588-1882)
  IPR013016 Peptidase C16, coronavirus [PS51124] (1029-1268)
  IPR013016 Peptidase C16, coronavirus [PS51124] (1650-1908)
  IPR014822 Non-structural protein NSP9, coronavirus [PF08710] (3801-3908)
  IPR014822 Non-structural protein NSP9, coronavirus [PS51951] (3801-3908)
  IPR014828 Non-structural protein NSP7, coronavirus [PF08716] (3523-3605)
  IPR014828 Non-structural protein NSP7, coronavirus [PS51949] (3523-3605)